Protein AF-A0A2N9ERP8-F1 (afdb_monomer)

Foldseek 3Di:
DDDDDDDDDDDDDDDDPDDDDDKDKDAQDDDPCVVVVVVVVVVVVPPDDDDDDDDPPPCPPDDDPPPDPDFFQKFWKWKDDQQWTFGDMDGDDPPDPPRMDIDDPVRTDTDRDPVCNPPDDDIDMDGPDGDDDDDDDDQDPVNVVVVVVVVDDPVVVVVSVVVVVVVVVVLLQPLVNLLVLLVVQVVVVVSVLNVCSVVVPGSPPPVNVVVSVVSVVVVVVVD

Organism: Fagus sylvatica (NCBI:txid28930)

Mean predicted aligned error: 18.35 Å

pLDDT: mean 71.67, std 24.95, range [29.48, 98.12]

Sequence (223 aa):
MSATPAASPLKSTTSSHHLPPSSHRFPASSSETSLKLLDAYAIVLKRNPNLVEREDKLLAMQQPESKTREPPLLIQFRLFNNGCAVKGTLLVNKKLPSRTIQVRPLMIKVETDPKLLNIRTENSLEIVGTSNQPKRTYLSRPLIALLSYGGVPKEYFLDVLSTGLRDAHGVLSNKRDELRVSVNHGEMDDFSAARMILCGIPLDESYVQHRLSFLMEEKKSLR

Nearest PDB structures (foldseek):
  5yig-assembly1_B  TM=3.805E-01  e=2.719E+00  Streptococcus pneumoniae GA47502

Secondary structure (DSSP, 8-state):
----PPPPPP--------PPP--EEEEPPTTTHHHHHHHHHHHHH-S-----S--TTSGGG--------PPPSEEEEEEEETTEEEEEEEE--TTSPTTEEEEPGGGEEEPPPGGGTTS----EEEEEEE--PPPPP---HHHHHHHHHTT--HHHHHHHHHHHHHHHHHHHT-HHHHHHHHHHTGGGTTTHHHHHHHTT--TT-HHHHHHHHHHHHHHHHT-

Structure (mmCIF, N/CA/C/O backbone):
data_AF-A0A2N9ERP8-F1
#
_entry.id   AF-A0A2N9ERP8-F1
#
loop_
_atom_site.group_PDB
_atom_site.id
_atom_site.type_symbol
_atom_site.label_atom_id
_atom_site.label_alt_id
_atom_site.label_comp_id
_atom_site.label_asym_id
_atom_site.label_entity_id
_atom_site.label_seq_id
_atom_site.pdbx_PDB_ins_code
_atom_site.Cartn_x
_atom_site.Cartn_y
_atom_site.Cartn_z
_atom_site.occupancy
_atom_site.B_iso_or_equiv
_atom_site.auth_seq_id
_atom_site.auth_comp_id
_atom_site.auth_asym_id
_atom_site.auth_atom_id
_atom_site.pdbx_PDB_model_num
ATOM 1 N N . MET A 1 1 ? 8.351 -60.299 61.757 1.00 37.62 1 MET A N 1
ATOM 2 C CA . MET A 1 1 ? 8.640 -58.852 61.644 1.00 37.62 1 MET A CA 1
ATOM 3 C C . MET A 1 1 ? 8.885 -58.597 60.156 1.00 37.62 1 MET A C 1
ATOM 5 O O . MET A 1 1 ? 9.736 -59.283 59.615 1.00 37.62 1 MET A O 1
ATOM 9 N N . SER A 1 2 ? 7.990 -57.973 59.375 1.00 36.44 2 SER A N 1
ATOM 10 C CA . SER A 1 2 ? 7.650 -56.529 59.321 1.00 36.44 2 SER A CA 1
ATOM 11 C C . SER A 1 2 ? 8.873 -55.644 59.022 1.00 36.44 2 SER A C 1
ATOM 13 O O . SER A 1 2 ? 9.803 -55.683 59.819 1.00 36.44 2 SER A O 1
ATOM 15 N N . ALA A 1 3 ? 8.939 -54.796 57.985 1.00 33.44 3 ALA A N 1
ATOM 16 C CA . ALA A 1 3 ? 8.102 -54.534 56.788 1.00 33.44 3 ALA A CA 1
ATOM 17 C C . ALA A 1 3 ? 9.010 -53.787 55.742 1.00 33.44 3 ALA A C 1
ATOM 19 O O . ALA A 1 3 ? 10.211 -53.724 55.986 1.00 33.44 3 ALA A O 1
ATOM 20 N N . THR A 1 4 ? 8.646 -53.238 54.567 1.00 40.78 4 THR A N 1
ATOM 21 C CA . THR A 1 4 ? 7.382 -52.873 53.872 1.00 40.78 4 THR A CA 1
ATOM 22 C C . THR A 1 4 ? 7.665 -52.805 52.345 1.00 40.78 4 THR A C 1
ATOM 24 O O . THR A 1 4 ? 8.782 -52.422 51.993 1.00 40.78 4 THR A O 1
ATOM 27 N N . PRO A 1 5 ? 6.731 -53.101 51.411 1.00 42.06 5 PRO A N 1
ATOM 28 C CA . PRO A 1 5 ? 6.946 -52.842 49.976 1.00 42.06 5 PRO A CA 1
ATOM 29 C C . PRO A 1 5 ? 6.898 -51.340 49.621 1.00 42.06 5 PRO A C 1
ATOM 31 O O . PRO A 1 5 ? 6.205 -50.559 50.272 1.00 42.06 5 PRO A O 1
ATOM 34 N N . ALA A 1 6 ? 7.624 -50.935 48.573 1.00 38.25 6 ALA A N 1
ATOM 35 C CA . ALA A 1 6 ? 7.765 -49.533 48.163 1.00 38.25 6 ALA A CA 1
ATOM 36 C C . ALA A 1 6 ? 6.536 -48.981 47.408 1.00 38.25 6 ALA A C 1
ATOM 38 O O . ALA A 1 6 ? 5.902 -49.683 46.621 1.00 38.25 6 ALA A O 1
ATOM 39 N N . ALA A 1 7 ? 6.227 -47.697 47.621 1.00 37.53 7 ALA A N 1
ATOM 40 C CA . ALA A 1 7 ? 5.069 -47.022 47.032 1.00 37.53 7 ALA A CA 1
ATOM 41 C C . ALA A 1 7 ? 5.316 -46.517 45.596 1.00 37.53 7 ALA A C 1
ATOM 43 O O . ALA A 1 7 ? 6.410 -46.070 45.253 1.00 37.53 7 ALA A O 1
ATOM 44 N N . SER A 1 8 ? 4.267 -46.533 44.768 1.00 36.91 8 SER A N 1
ATOM 45 C CA . SER A 1 8 ? 4.268 -45.974 43.407 1.00 36.91 8 SER A CA 1
ATOM 46 C C . SER A 1 8 ? 3.800 -44.505 43.393 1.00 36.91 8 SER A C 1
ATOM 48 O O . SER A 1 8 ? 2.883 -44.171 44.145 1.00 36.91 8 SER A O 1
ATOM 50 N N . PRO A 1 9 ? 4.340 -43.625 42.524 1.00 34.25 9 PRO A N 1
ATOM 51 C CA . PRO A 1 9 ? 3.837 -42.257 42.375 1.00 34.25 9 PRO A CA 1
ATOM 52 C C . PRO A 1 9 ? 2.422 -42.198 41.775 1.00 34.25 9 PRO A C 1
ATOM 54 O O . PRO A 1 9 ? 2.058 -43.010 40.921 1.00 34.25 9 PRO A O 1
ATOM 57 N N . LEU A 1 10 ? 1.631 -41.204 42.190 1.00 31.58 10 LEU A N 1
ATOM 58 C CA . LEU A 1 10 ? 0.263 -40.994 41.706 1.00 31.58 10 LEU A CA 1
ATOM 59 C C . LEU A 1 10 ? 0.240 -40.551 40.233 1.00 31.58 10 LEU A C 1
ATOM 61 O O . LEU A 1 10 ? 1.028 -39.704 39.815 1.00 31.58 10 LEU A O 1
ATOM 65 N N . LYS A 1 11 ? -0.746 -41.040 39.471 1.00 32.69 11 LYS A N 1
ATOM 66 C CA . LYS A 1 11 ? -1.131 -40.453 38.179 1.00 32.69 11 LYS A CA 1
ATOM 67 C C . LYS A 1 11 ? -2.135 -39.322 38.412 1.00 32.69 11 LYS A C 1
ATOM 69 O O . LYS A 1 11 ? -3.263 -39.591 38.816 1.00 32.69 11 LYS A O 1
ATOM 74 N N . SER A 1 12 ? -1.759 -38.081 38.120 1.00 31.72 12 SER A N 1
ATOM 75 C CA . SER A 1 12 ? -2.692 -36.953 38.049 1.00 31.72 12 SER A CA 1
ATOM 76 C C . SER A 1 12 ? -3.279 -36.828 36.638 1.00 31.72 12 SER A C 1
ATOM 78 O O . SER A 1 12 ? -2.559 -36.662 35.657 1.00 31.72 12 SER A O 1
ATOM 80 N N . THR A 1 13 ? -4.605 -36.913 36.524 1.00 34.66 13 THR A N 1
ATOM 81 C CA . THR A 1 13 ? -5.335 -36.739 35.258 1.00 34.66 13 THR A CA 1
ATOM 82 C C . THR A 1 13 ? -5.945 -35.342 35.177 1.00 34.66 13 THR A C 1
ATOM 84 O O . THR A 1 13 ? -6.968 -35.077 35.809 1.00 34.66 13 THR A O 1
ATOM 87 N N . THR A 1 14 ? -5.359 -34.449 34.381 1.00 33.62 14 THR A N 1
ATOM 88 C CA . THR A 1 14 ? -5.920 -33.121 34.085 1.00 33.62 14 THR A CA 1
ATOM 89 C C . THR A 1 14 ? -6.577 -33.097 32.704 1.00 33.62 14 THR A C 1
ATOM 91 O O . THR A 1 14 ? -5.906 -33.095 31.676 1.00 33.62 14 THR A O 1
ATOM 94 N N . SER A 1 15 ? -7.913 -33.060 32.682 1.00 29.48 15 SER A N 1
ATOM 95 C CA . SER A 1 15 ? -8.698 -32.848 31.458 1.00 29.48 15 SER A CA 1
ATOM 96 C C . SER A 1 15 ? -8.520 -31.414 30.949 1.00 29.48 15 SER A C 1
ATOM 98 O O . SER A 1 15 ? -8.848 -30.458 31.655 1.00 29.48 15 SER A O 1
ATOM 100 N N . SER A 1 16 ? -8.028 -31.243 29.721 1.00 30.84 16 SER A N 1
ATOM 101 C CA . SER A 1 16 ? -7.936 -29.939 29.060 1.00 30.84 16 SER A CA 1
ATOM 102 C C . SER A 1 16 ? -9.236 -29.608 28.316 1.00 30.84 16 SER A C 1
ATOM 104 O O . SER A 1 16 ? -9.408 -29.913 27.137 1.00 30.84 16 SER A O 1
ATOM 106 N N . HIS A 1 17 ? -10.164 -28.929 28.998 1.00 34.44 17 HIS A N 1
ATOM 107 C CA . HIS A 1 17 ? -11.356 -28.374 28.350 1.00 34.44 17 HIS A CA 1
ATOM 108 C C . HIS A 1 17 ? -10.976 -27.250 27.376 1.00 34.44 17 HIS A C 1
ATOM 110 O O . HIS A 1 17 ? -10.776 -26.097 27.760 1.00 34.44 17 HIS A O 1
ATOM 116 N N . HIS A 1 18 ? -10.887 -27.597 26.093 1.00 32.28 18 HIS A N 1
ATOM 117 C CA . HIS A 1 18 ? -10.524 -26.672 25.027 1.00 32.28 18 HIS A CA 1
ATOM 118 C C . HIS A 1 18 ? -11.714 -25.763 24.668 1.00 32.28 18 HIS A C 1
ATOM 120 O O . HIS A 1 18 ? -12.517 -26.070 23.789 1.00 32.28 18 HIS A O 1
ATOM 126 N N . LEU A 1 19 ? -11.842 -24.630 25.363 1.00 34.16 19 LEU A N 1
ATOM 127 C CA . LEU A 1 19 ? -12.817 -23.596 25.007 1.00 34.16 19 LEU A CA 1
ATOM 128 C C . LEU A 1 19 ? -12.445 -22.924 23.665 1.00 34.16 19 LEU A C 1
ATOM 130 O O . LEU A 1 19 ? -11.257 -22.708 23.398 1.00 34.16 19 LEU A O 1
ATOM 134 N N . PRO A 1 20 ? -13.431 -22.576 22.815 1.00 35.06 20 PRO A N 1
ATOM 135 C CA . PRO A 1 20 ? -13.190 -21.826 21.586 1.00 35.06 20 PRO A CA 1
ATOM 136 C C . PRO A 1 20 ? -12.884 -20.344 21.887 1.00 35.06 20 PRO A C 1
ATOM 138 O O . PRO A 1 20 ? -13.379 -19.800 22.876 1.00 35.06 20 PRO A O 1
ATOM 141 N N . PRO A 1 21 ? -12.102 -19.652 21.035 1.00 34.97 21 PRO A N 1
ATOM 142 C CA . PRO A 1 21 ? -11.726 -18.259 21.265 1.00 34.97 21 PRO A CA 1
ATOM 143 C C . PRO A 1 21 ? -12.928 -17.309 21.155 1.00 34.97 21 PRO A C 1
ATOM 145 O O . PRO A 1 21 ? -13.705 -17.369 20.199 1.00 34.97 21 PRO A O 1
ATOM 148 N N . SER A 1 22 ? -13.041 -16.376 22.102 1.00 35.91 22 SER A N 1
ATOM 149 C CA . SER A 1 22 ? -14.089 -15.354 22.133 1.00 35.91 22 SER A CA 1
ATOM 150 C C . SER A 1 22 ? -13.990 -14.394 20.939 1.00 35.91 22 SER A C 1
ATOM 152 O O . SER A 1 22 ? -13.046 -13.615 20.794 1.00 35.91 22 SER A O 1
ATOM 154 N N . SER A 1 23 ? -14.999 -14.420 20.064 1.00 41.00 23 SER A N 1
ATOM 155 C CA . SER A 1 23 ? -15.137 -13.452 18.972 1.00 41.00 23 SER A CA 1
ATOM 156 C C . SER A 1 23 ? -16.134 -12.355 19.342 1.00 41.00 23 SER A C 1
ATOM 158 O O . SER A 1 23 ? -17.344 -12.595 19.346 1.00 41.00 23 SER A O 1
ATOM 160 N N . HIS A 1 24 ? -15.649 -11.141 19.597 1.00 53.91 24 HIS A N 1
ATOM 161 C CA . HIS A 1 24 ? -16.521 -9.995 19.842 1.00 53.91 24 HIS A CA 1
ATOM 162 C C . HIS A 1 24 ? -17.194 -9.559 18.530 1.00 53.91 24 HIS A C 1
ATOM 164 O O . HIS A 1 24 ? -16.535 -9.236 17.535 1.00 53.91 24 HIS A O 1
ATOM 170 N N . ARG A 1 25 ? -18.531 -9.590 18.522 1.00 48.28 25 ARG A N 1
ATOM 171 C CA . ARG A 1 25 ? -19.381 -9.176 17.401 1.00 48.28 25 ARG A CA 1
ATOM 172 C C . ARG A 1 25 ? -20.102 -7.893 17.794 1.00 48.28 25 ARG A C 1
ATOM 174 O O . ARG A 1 25 ? -20.940 -7.922 18.690 1.00 48.28 25 ARG A O 1
ATOM 181 N N . PHE A 1 26 ? -19.803 -6.796 17.108 1.00 50.16 26 PHE A N 1
ATOM 182 C CA . PHE A 1 26 ? -20.462 -5.515 17.347 1.00 50.16 26 PHE A CA 1
ATOM 183 C C . PHE A 1 26 ? -21.634 -5.347 16.367 1.00 50.16 26 PHE A C 1
ATOM 185 O O . PHE A 1 26 ? -21.401 -5.358 15.152 1.00 50.16 26 PHE A O 1
ATOM 192 N N . PRO A 1 27 ? -22.887 -5.225 16.846 1.00 44.56 27 PRO A N 1
ATOM 193 C CA . PRO A 1 27 ? -24.000 -4.821 15.998 1.00 44.56 27 PRO A CA 1
ATOM 194 C C . PRO A 1 27 ? -23.907 -3.319 15.703 1.00 44.56 27 PRO A C 1
ATOM 196 O O . PRO A 1 27 ? -23.646 -2.523 16.603 1.00 44.56 27 PRO A O 1
ATOM 199 N N . ALA A 1 28 ? -24.176 -2.912 14.461 1.00 43.53 28 ALA A N 1
ATOM 200 C CA . ALA A 1 28 ? -24.493 -1.515 14.181 1.00 43.53 28 ALA A CA 1
ATOM 201 C C . ALA A 1 28 ? -25.839 -1.179 14.848 1.00 43.53 28 ALA A C 1
ATOM 203 O O . ALA A 1 28 ? -26.845 -1.831 14.568 1.00 43.53 28 ALA A O 1
ATOM 204 N N . SER A 1 29 ? -25.850 -0.202 15.754 1.00 37.88 29 SER A N 1
ATOM 205 C CA . SER A 1 29 ? -27.000 0.097 16.611 1.00 37.88 29 SER A CA 1
ATOM 206 C C . SER A 1 29 ? -28.228 0.584 15.836 1.00 37.88 29 SER A C 1
ATOM 208 O O . SER A 1 29 ? -28.161 1.536 15.061 1.00 37.88 29 SER A O 1
ATOM 210 N N . SER A 1 30 ? -29.386 -0.010 16.122 1.00 40.94 30 SER A N 1
ATOM 211 C CA . SER A 1 30 ? -30.677 0.674 16.000 1.00 40.94 30 SER A CA 1
ATOM 212 C C . SER A 1 30 ? -30.741 1.824 17.021 1.00 40.94 30 SER A C 1
ATOM 214 O O . SER A 1 30 ? -30.221 1.669 18.121 1.00 40.94 30 SER A O 1
ATOM 216 N N . SER A 1 31 ? -31.373 2.969 16.757 1.00 39.81 31 SER A N 1
ATOM 217 C CA . SER A 1 31 ? -32.387 3.240 15.723 1.00 39.81 31 SER A CA 1
ATOM 218 C C . SER A 1 31 ? -32.033 4.342 14.706 1.00 39.81 31 SER A C 1
ATOM 220 O O . SER A 1 31 ? -32.571 4.307 13.604 1.00 39.81 31 SER A O 1
ATOM 222 N N . GLU A 1 32 ? -31.106 5.265 14.993 1.00 32.53 32 GLU A N 1
ATOM 223 C CA . GLU A 1 32 ? -30.745 6.367 14.067 1.00 32.53 32 GLU A CA 1
ATOM 224 C C . GLU A 1 32 ? -29.532 6.078 13.161 1.00 32.53 32 GLU A C 1
ATOM 226 O O . GLU A 1 32 ? -29.346 6.715 12.121 1.00 32.53 32 GLU A O 1
ATOM 231 N N . THR A 1 33 ? -28.688 5.101 13.504 1.00 35.97 33 THR A N 1
ATOM 232 C CA . THR A 1 33 ? -27.431 4.827 12.776 1.00 35.97 33 THR A CA 1
ATOM 233 C C . THR A 1 33 ? -27.655 4.218 11.380 1.00 35.97 33 THR A C 1
ATOM 235 O O . THR A 1 33 ? -26.738 4.178 10.555 1.00 35.97 33 THR A O 1
ATOM 238 N N . SER A 1 34 ? -28.877 3.761 11.078 1.00 33.78 34 SER A N 1
ATOM 239 C CA . SER A 1 34 ? -29.219 3.093 9.814 1.00 33.78 34 SER A CA 1
ATOM 240 C C . SER A 1 34 ? -29.112 3.989 8.578 1.00 33.78 34 SER A C 1
ATOM 242 O O . SER A 1 34 ? -28.745 3.477 7.514 1.00 33.78 34 SER A O 1
ATOM 244 N N . LEU A 1 35 ? -29.372 5.294 8.718 1.00 31.84 35 LEU A N 1
ATOM 245 C CA . LEU A 1 35 ? -29.160 6.288 7.660 1.00 31.84 35 LEU A CA 1
ATOM 246 C C . LEU A 1 35 ? -27.659 6.511 7.439 1.00 31.84 35 LEU A C 1
ATOM 248 O O . LEU A 1 35 ? -27.149 6.190 6.369 1.00 31.84 35 LEU A O 1
ATOM 252 N N . LYS A 1 36 ? -26.923 6.873 8.501 1.00 36.16 36 LYS A N 1
ATOM 253 C CA . LYS A 1 36 ? -25.495 7.252 8.458 1.00 36.16 36 LYS A CA 1
ATOM 254 C C . LYS A 1 36 ? -24.573 6.238 7.759 1.00 36.16 36 LYS A C 1
ATOM 256 O O . LYS A 1 36 ? -23.561 6.628 7.186 1.00 36.16 36 LYS A O 1
ATOM 261 N N . LEU A 1 37 ? -24.899 4.940 7.780 1.00 38.28 37 LEU A N 1
ATOM 262 C CA . LEU A 1 37 ? -24.117 3.895 7.095 1.00 38.28 37 LEU A CA 1
ATOM 263 C C . LEU A 1 37 ? -24.430 3.797 5.584 1.00 38.28 37 LEU A C 1
ATOM 265 O O . LEU A 1 37 ? -23.538 3.500 4.790 1.00 38.28 37 LEU A O 1
ATOM 269 N N . LEU A 1 38 ? -25.670 4.088 5.174 1.00 36.69 38 LEU A N 1
ATOM 270 C CA . LEU A 1 38 ? -26.011 4.315 3.763 1.00 36.69 38 LEU A CA 1
ATOM 271 C C . LEU A 1 38 ? -25.437 5.651 3.280 1.00 36.69 38 LEU A C 1
ATOM 273 O O . LEU A 1 38 ? -24.902 5.703 2.177 1.00 36.69 38 LEU A O 1
ATOM 277 N N . ASP A 1 39 ? -25.455 6.686 4.122 1.00 36.59 39 ASP A N 1
ATOM 278 C CA . ASP A 1 39 ? -24.837 7.977 3.818 1.00 36.59 39 ASP A CA 1
ATOM 279 C C . ASP A 1 39 ? -23.322 7.849 3.652 1.00 36.59 39 ASP A C 1
ATOM 281 O O . ASP A 1 39 ? -22.782 8.384 2.695 1.00 36.59 39 ASP A O 1
ATOM 285 N N . ALA A 1 40 ? -22.622 7.074 4.489 1.00 40.31 40 ALA A N 1
ATOM 286 C CA . ALA A 1 40 ? -21.196 6.792 4.299 1.00 40.31 40 ALA A CA 1
ATOM 287 C C . ALA A 1 40 ? -20.913 6.119 2.940 1.00 40.31 40 ALA A C 1
ATOM 289 O O . ALA A 1 40 ? -19.975 6.501 2.236 1.00 40.31 40 ALA A O 1
ATOM 290 N N . TYR A 1 41 ? -21.759 5.166 2.533 1.00 39.03 41 TYR A N 1
ATOM 291 C CA . TYR A 1 41 ? -21.681 4.529 1.214 1.00 39.03 41 TYR A CA 1
ATOM 292 C C . TYR A 1 41 ? -21.982 5.533 0.083 1.00 39.03 41 TYR A C 1
ATOM 294 O O . TYR A 1 41 ? -21.290 5.559 -0.933 1.00 39.03 41 TYR A O 1
ATOM 302 N N . ALA A 1 42 ? -22.956 6.426 0.279 1.00 37.41 42 ALA A N 1
ATOM 303 C CA . ALA A 1 42 ? -23.319 7.472 -0.673 1.00 37.41 42 ALA A CA 1
ATOM 304 C C . ALA A 1 42 ? -22.275 8.600 -0.769 1.00 37.41 42 ALA A C 1
ATOM 306 O O . ALA A 1 42 ? -22.050 9.108 -1.861 1.00 37.41 42 ALA A O 1
ATOM 307 N N . ILE A 1 43 ? -21.597 8.970 0.320 1.00 41.59 43 ILE A N 1
ATOM 308 C CA . ILE A 1 43 ? -20.544 9.999 0.376 1.00 41.59 43 ILE A CA 1
ATOM 309 C C . ILE A 1 43 ? -19.321 9.560 -0.438 1.00 41.59 43 ILE A C 1
ATOM 311 O O . ILE A 1 43 ? -18.773 10.358 -1.199 1.00 41.59 43 ILE A O 1
ATOM 315 N N . VAL A 1 44 ? -18.955 8.274 -0.372 1.00 42.19 44 VAL A N 1
ATOM 316 C CA . VAL A 1 44 ? -17.935 7.673 -1.254 1.00 42.19 44 VAL A CA 1
ATOM 317 C C . VAL A 1 44 ? -18.351 7.744 -2.733 1.00 42.19 44 VAL A C 1
ATOM 319 O O . VAL A 1 44 ? -17.499 7.882 -3.608 1.00 42.19 44 VAL A O 1
ATOM 322 N N . LEU A 1 45 ? -19.655 7.717 -3.029 1.00 39.16 45 LEU A N 1
ATOM 323 C CA . LEU A 1 45 ? -20.203 7.754 -4.391 1.00 39.16 45 LEU A CA 1
ATOM 324 C C . LEU A 1 45 ? -20.572 9.168 -4.899 1.00 39.16 45 LEU A C 1
ATOM 326 O O . LEU A 1 45 ? -20.776 9.316 -6.108 1.00 39.16 45 LEU A O 1
ATOM 330 N N . LYS A 1 46 ? -20.644 10.186 -4.023 1.00 33.81 46 LYS A N 1
ATOM 331 C CA . LYS A 1 46 ? -21.120 11.562 -4.307 1.00 33.81 46 LYS A CA 1
ATOM 332 C C . LYS A 1 46 ? -20.030 12.646 -4.350 1.00 33.81 46 LYS A C 1
ATOM 334 O O . LYS A 1 46 ? -20.359 13.827 -4.441 1.00 33.81 46 LYS A O 1
ATOM 339 N N . ARG A 1 47 ? -18.738 12.297 -4.358 1.00 31.98 47 ARG A N 1
ATOM 340 C CA . ARG A 1 47 ? -17.643 13.260 -4.623 1.00 31.98 47 ARG A CA 1
ATO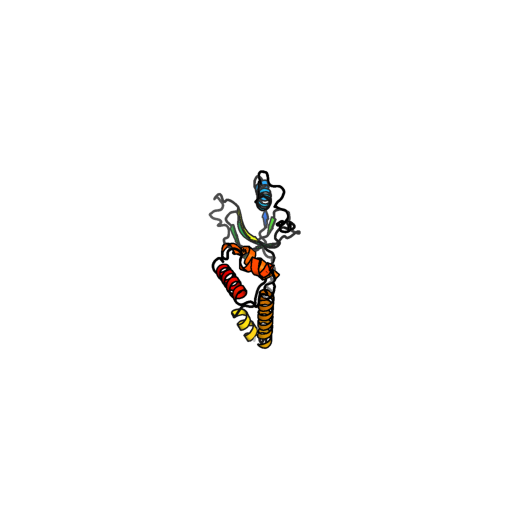M 341 C C . ARG A 1 47 ? -17.531 13.645 -6.114 1.00 31.98 47 ARG A C 1
ATOM 343 O O . ARG A 1 47 ? -16.530 13.350 -6.753 1.00 31.98 47 ARG A O 1
ATOM 350 N N . ASN A 1 48 ? -18.596 14.254 -6.646 1.00 39.53 48 ASN A N 1
ATOM 351 C CA . ASN A 1 48 ? -18.599 15.266 -7.717 1.00 39.53 48 ASN A CA 1
ATOM 352 C C . ASN A 1 48 ? -20.049 15.664 -8.070 1.00 39.53 48 ASN A C 1
ATOM 354 O O . ASN A 1 48 ? -20.714 14.935 -8.809 1.00 39.53 48 ASN A O 1
ATOM 358 N N . PRO A 1 49 ? -20.549 16.804 -7.566 1.00 32.25 49 PRO A N 1
ATOM 359 C CA . PRO A 1 49 ? -21.727 17.474 -8.100 1.00 32.25 49 PRO A CA 1
ATOM 360 C C . PRO A 1 49 ? -21.345 18.658 -9.012 1.00 32.25 49 PRO A C 1
ATOM 362 O O . PRO A 1 49 ? -20.545 19.505 -8.633 1.00 32.25 49 PRO A O 1
ATOM 365 N N . ASN A 1 50 ? -22.019 18.733 -10.161 1.00 31.45 50 ASN A N 1
ATOM 366 C CA . ASN A 1 50 ? -22.185 19.903 -11.035 1.00 31.45 50 ASN A CA 1
ATOM 367 C C . ASN A 1 50 ? -20.958 20.452 -11.796 1.00 31.45 50 ASN A C 1
ATOM 369 O O . ASN A 1 50 ? -20.279 21.382 -11.373 1.00 31.45 50 ASN A O 1
ATOM 373 N N . LEU A 1 51 ? -20.852 19.997 -13.049 1.00 32.09 51 LEU A N 1
ATOM 374 C CA . LEU A 1 51 ? -20.850 20.930 -14.184 1.00 32.09 51 LEU A CA 1
ATOM 375 C C . LEU A 1 51 ? -22.062 21.876 -14.096 1.00 32.09 51 LEU A C 1
ATOM 377 O O . LEU A 1 51 ? -23.155 21.425 -13.750 1.00 32.09 51 LEU A O 1
ATOM 381 N N . VAL A 1 52 ? -21.899 23.131 -14.516 1.00 32.72 52 VAL A N 1
ATOM 382 C CA . VAL A 1 52 ? -23.007 23.975 -14.989 1.00 32.72 52 VAL A CA 1
ATOM 383 C C . VAL A 1 52 ? -22.617 24.548 -16.351 1.00 32.72 52 VAL A C 1
ATOM 385 O O . VAL A 1 52 ? -21.845 25.491 -16.423 1.00 32.72 52 VAL A O 1
ATOM 388 N N . GLU A 1 53 ? -23.184 23.923 -17.385 1.00 35.91 53 GLU A N 1
ATOM 389 C CA . GLU A 1 53 ? -23.428 24.412 -18.754 1.00 35.91 53 GLU A CA 1
ATOM 390 C C . GLU A 1 53 ? -22.269 24.882 -19.668 1.00 35.91 53 GLU A C 1
ATOM 392 O O . GLU A 1 53 ? -21.413 25.675 -19.302 1.00 35.91 53 GLU A O 1
ATOM 397 N N . ARG A 1 54 ? -22.392 24.469 -20.946 1.00 34.25 54 ARG A N 1
ATOM 398 C CA . ARG A 1 54 ? -21.748 24.996 -22.171 1.00 34.25 54 ARG A CA 1
ATOM 399 C C . ARG A 1 54 ? -20.227 24.839 -22.319 1.00 34.25 54 ARG A C 1
ATOM 401 O O . ARG A 1 54 ? -19.473 25.737 -21.980 1.00 34.25 54 ARG A O 1
ATOM 408 N N . GLU A 1 55 ? -19.830 23.767 -23.018 1.00 29.94 55 GLU A N 1
ATOM 409 C CA . GLU A 1 55 ? -19.043 23.850 -24.275 1.00 29.94 55 GLU A CA 1
ATOM 410 C C . GLU A 1 55 ? -18.915 22.457 -24.944 1.00 29.94 55 GLU A C 1
ATOM 412 O O . GLU A 1 55 ? -17.892 21.772 -24.894 1.00 29.94 55 GLU A O 1
ATOM 417 N N . ASP A 1 56 ? -19.999 22.009 -25.586 1.00 33.91 56 ASP A N 1
ATOM 418 C CA . ASP A 1 56 ? -20.238 20.611 -26.002 1.00 33.91 56 ASP A CA 1
ATOM 419 C C . ASP A 1 56 ? -19.399 20.079 -27.192 1.00 33.91 56 ASP A C 1
ATOM 421 O O . ASP A 1 56 ? -19.861 19.207 -27.933 1.00 33.91 56 ASP A O 1
ATOM 425 N N . LYS A 1 57 ? -18.175 20.583 -27.428 1.00 33.34 57 LYS A N 1
ATOM 426 C CA . LYS A 1 57 ? -17.334 20.152 -28.572 1.00 33.34 57 LYS A CA 1
ATOM 427 C C . LYS A 1 57 ? -15.849 19.864 -28.317 1.00 33.34 57 LYS A C 1
ATOM 429 O O . LYS A 1 57 ? -15.216 19.340 -29.230 1.00 33.34 57 LYS A O 1
ATOM 434 N N . LEU A 1 58 ? -15.291 20.105 -27.125 1.00 33.09 58 LEU A N 1
ATOM 435 C CA . LEU A 1 58 ? -13.860 19.832 -26.854 1.00 33.09 58 LEU A CA 1
ATOM 436 C C . LEU A 1 58 ? -13.568 18.565 -26.021 1.00 33.09 58 LEU A C 1
ATOM 438 O O . LEU A 1 58 ? -12.437 18.085 -25.996 1.00 33.09 58 LEU A O 1
ATOM 442 N N . LEU A 1 59 ? -14.571 17.973 -25.365 1.00 34.81 59 LEU A N 1
ATOM 443 C CA . LEU A 1 59 ? -14.367 16.935 -24.336 1.00 34.81 59 LEU A CA 1
ATOM 444 C C . LEU A 1 59 ? -14.209 15.488 -24.858 1.00 34.81 59 LEU A C 1
ATOM 446 O O . LEU A 1 59 ? -14.134 14.549 -24.066 1.00 34.81 59 LEU A O 1
ATOM 450 N N . ALA A 1 60 ? -14.121 15.279 -26.174 1.00 35.38 60 ALA A N 1
ATOM 451 C CA . ALA A 1 60 ? -14.110 13.944 -26.788 1.00 35.38 60 ALA A CA 1
ATOM 452 C C . ALA A 1 60 ? -12.825 13.113 -26.554 1.00 35.38 60 ALA A C 1
ATOM 454 O O . ALA A 1 60 ? -12.809 11.928 -26.879 1.00 35.38 60 ALA A O 1
ATOM 455 N N . MET A 1 61 ? -11.751 13.701 -26.006 1.00 37.78 61 MET A N 1
ATOM 456 C CA . MET A 1 61 ? -10.435 13.044 -25.878 1.00 37.78 61 MET A CA 1
ATOM 457 C C . MET A 1 61 ? -9.996 12.688 -24.447 1.00 37.78 61 MET A C 1
ATOM 459 O O . MET A 1 61 ? -8.943 12.072 -24.288 1.00 37.78 61 MET A O 1
ATOM 463 N N . GLN A 1 62 ? -10.762 13.032 -23.404 1.00 40.75 62 GLN A N 1
ATOM 464 C CA . GLN A 1 62 ? -10.413 12.691 -22.012 1.00 40.75 62 GLN A CA 1
ATOM 465 C C . GLN A 1 62 ? -11.609 12.169 -21.204 1.00 40.75 62 GLN A C 1
ATOM 467 O O . GLN A 1 62 ? -12.015 12.753 -20.203 1.00 40.75 62 GLN A O 1
ATOM 472 N N . GLN A 1 63 ? -12.127 11.008 -21.604 1.00 31.08 63 GLN A N 1
ATOM 473 C CA . GLN A 1 63 ? -12.847 10.126 -20.685 1.00 31.08 63 GLN A CA 1
ATOM 474 C C . GLN A 1 63 ? -11.873 9.052 -20.178 1.00 31.08 63 GLN A C 1
ATOM 476 O O . GLN A 1 63 ? -11.629 8.080 -20.897 1.00 31.08 63 GLN A O 1
ATOM 481 N N . PRO A 1 64 ? -11.275 9.195 -18.977 1.00 37.75 64 PRO A N 1
ATOM 482 C CA . PRO A 1 64 ? -10.638 8.058 -18.330 1.00 37.75 64 PRO A CA 1
ATOM 483 C C . PRO A 1 64 ? -11.718 7.005 -18.069 1.00 37.75 64 PRO A C 1
ATOM 485 O O . PRO A 1 64 ? -12.778 7.325 -17.533 1.00 37.75 64 PRO A O 1
ATOM 488 N N . GLU A 1 65 ? -11.443 5.768 -18.480 1.00 35.09 65 GLU A N 1
ATOM 489 C CA . GLU A 1 65 ? -12.374 4.635 -18.455 1.00 35.09 65 GLU A CA 1
ATOM 490 C C . GLU A 1 65 ? -13.204 4.610 -17.165 1.00 35.09 65 GLU A C 1
ATOM 492 O O . GLU A 1 65 ? -12.654 4.689 -16.060 1.00 35.09 65 GLU A O 1
ATOM 497 N N . SER A 1 66 ? -14.527 4.482 -17.299 1.00 42.00 66 SER A N 1
ATOM 498 C CA . SER A 1 66 ? -15.474 4.453 -16.184 1.00 42.00 66 SER A CA 1
ATOM 499 C C . SER A 1 66 ? -15.342 3.152 -15.389 1.00 42.00 66 SER A C 1
ATOM 501 O O . SER A 1 66 ? -16.183 2.256 -15.465 1.00 42.00 66 SER A O 1
ATOM 503 N N . LYS A 1 67 ? -14.254 3.055 -14.610 1.00 51.12 67 LYS A N 1
ATOM 504 C CA . LYS A 1 67 ? -13.926 1.909 -13.759 1.00 51.12 67 LYS A CA 1
ATOM 505 C C . LYS A 1 67 ? -15.164 1.489 -12.983 1.00 51.12 67 LYS A C 1
ATOM 507 O O . LYS A 1 67 ? -15.749 2.292 -12.248 1.00 51.12 67 LYS A O 1
ATOM 512 N N . THR A 1 68 ? -15.547 0.227 -13.161 1.00 47.41 68 THR A N 1
ATOM 513 C CA . THR A 1 68 ? -16.635 -0.406 -12.421 1.00 47.41 68 THR A CA 1
ATOM 514 C C . THR A 1 68 ? -16.462 -0.096 -10.939 1.00 47.41 68 THR A C 1
ATOM 516 O O . THR A 1 68 ? -15.384 -0.282 -10.374 1.00 47.41 68 THR A O 1
ATOM 519 N N . ARG A 1 69 ? -17.517 0.442 -10.313 1.00 63.69 69 ARG A N 1
ATOM 520 C CA . ARG A 1 69 ? -17.523 0.891 -8.909 1.00 63.69 69 ARG A CA 1
ATOM 521 C C . ARG A 1 69 ? -17.564 -0.300 -7.940 1.00 63.69 69 ARG A C 1
ATOM 523 O O . ARG A 1 69 ? -18.423 -0.378 -7.065 1.00 63.69 69 ARG A O 1
ATOM 530 N N . GLU A 1 70 ? -16.649 -1.247 -8.119 1.00 71.88 70 GLU A N 1
ATOM 531 C CA . GLU A 1 70 ? -16.457 -2.361 -7.202 1.00 71.88 70 GLU A CA 1
ATOM 532 C C . GLU A 1 70 ? -15.954 -1.831 -5.850 1.00 71.88 70 GLU A C 1
ATOM 534 O O . GLU A 1 70 ? -15.019 -1.023 -5.808 1.00 71.88 70 GLU A O 1
ATOM 539 N N . PRO A 1 71 ? -16.565 -2.243 -4.725 1.00 74.62 71 PRO A N 1
ATOM 540 C CA . PRO A 1 71 ? -16.107 -1.822 -3.411 1.00 74.62 71 PRO A CA 1
ATOM 541 C C . PRO A 1 71 ? -14.719 -2.420 -3.120 1.00 74.62 71 PRO A C 1
ATOM 543 O O . PRO A 1 71 ? -14.469 -3.579 -3.462 1.00 74.62 71 PRO A O 1
ATOM 546 N N . PRO A 1 72 ? -13.815 -1.676 -2.457 1.00 82.75 72 PRO A N 1
ATOM 547 C CA . PRO A 1 72 ? -12.461 -2.147 -2.187 1.00 82.75 72 PRO A CA 1
ATOM 548 C C . PRO A 1 72 ? -12.475 -3.427 -1.342 1.00 82.75 72 PRO A C 1
ATOM 550 O O . PRO A 1 72 ? -13.061 -3.466 -0.259 1.00 82.75 72 PRO A O 1
ATOM 553 N N . LEU A 1 73 ? -11.791 -4.464 -1.836 1.00 85.81 73 LEU A N 1
ATOM 554 C CA . LEU A 1 73 ? -11.669 -5.775 -1.191 1.00 85.81 73 LEU A CA 1
ATOM 555 C C . LEU A 1 73 ? -11.120 -5.690 0.238 1.00 85.81 73 LEU A C 1
ATOM 557 O O . LEU A 1 73 ? -11.607 -6.409 1.111 1.00 85.81 73 LEU A O 1
ATOM 561 N N . LEU A 1 74 ? -10.126 -4.822 0.460 1.00 92.31 74 LEU A N 1
ATOM 562 C CA . LEU A 1 74 ? -9.476 -4.582 1.750 1.00 92.31 74 LEU A CA 1
ATOM 563 C C . LEU A 1 74 ? -9.626 -3.108 2.148 1.00 92.31 74 LEU A C 1
ATOM 565 O O . LEU A 1 74 ? -9.351 -2.212 1.348 1.00 92.31 74 LEU A O 1
ATOM 569 N N . ILE A 1 75 ? -9.990 -2.849 3.402 1.00 95.00 75 ILE A N 1
ATOM 570 C CA . ILE A 1 75 ? -10.083 -1.492 3.964 1.00 95.00 75 ILE A CA 1
ATOM 571 C C . ILE A 1 75 ? -9.238 -1.426 5.235 1.00 95.00 75 ILE A C 1
ATOM 573 O O . ILE A 1 75 ? -9.473 -2.195 6.163 1.00 95.00 75 ILE A O 1
ATOM 577 N N . GLN A 1 76 ? -8.267 -0.517 5.305 1.00 97.00 76 GLN A N 1
ATOM 578 C CA . GLN A 1 76 ? -7.560 -0.193 6.546 1.00 97.00 76 GLN A CA 1
ATOM 579 C C . GLN A 1 76 ? -8.400 0.791 7.360 1.00 97.00 76 GLN A C 1
ATOM 581 O O . GLN A 1 76 ? -8.868 1.797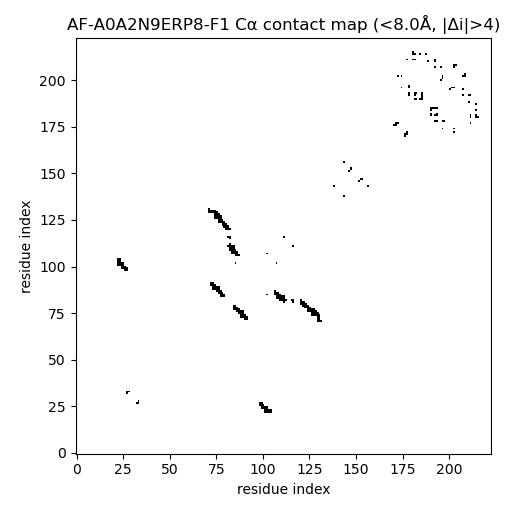 6.824 1.00 97.00 76 GLN A O 1
ATOM 586 N N . PHE A 1 77 ? -8.583 0.515 8.651 1.00 97.06 77 PHE A N 1
ATOM 587 C CA . PHE A 1 77 ? -9.516 1.270 9.483 1.00 97.06 77 PHE A CA 1
ATOM 588 C C . PHE A 1 77 ? -9.032 1.497 10.917 1.00 97.06 77 PHE A C 1
ATOM 590 O O . PHE A 1 77 ? -8.195 0.754 11.453 1.00 97.06 77 PHE A O 1
ATOM 597 N N . ARG A 1 78 ? -9.645 2.499 11.549 1.00 97.81 78 ARG A N 1
ATOM 598 C CA . ARG A 1 78 ? -9.7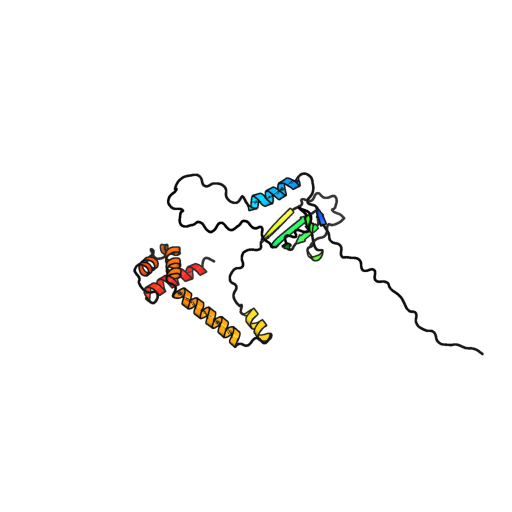87 2.610 13.004 1.00 97.81 78 ARG A CA 1
ATOM 599 C C . ARG A 1 78 ? -11.281 2.594 13.331 1.00 97.81 78 ARG A C 1
ATOM 601 O O . ARG A 1 78 ? -12.084 3.142 12.582 1.00 97.81 78 ARG A O 1
ATOM 608 N N . LEU A 1 79 ? -11.654 1.956 14.430 1.00 97.06 79 LEU A N 1
ATOM 609 C CA . LEU A 1 79 ? -13.022 1.911 14.945 1.00 97.06 79 LEU A CA 1
ATOM 610 C C . LEU A 1 79 ? -12.971 2.254 16.428 1.00 97.06 79 LEU A C 1
ATOM 612 O O . LEU A 1 79 ? -12.209 1.634 17.171 1.00 97.06 79 LEU A O 1
ATOM 616 N N . PHE A 1 80 ? -13.793 3.207 16.847 1.00 96.50 80 PHE A N 1
ATOM 617 C CA . PHE A 1 80 ? -14.082 3.451 18.252 1.00 96.50 80 PHE A CA 1
ATOM 618 C C . PHE A 1 80 ? -15.547 3.104 18.505 1.00 96.50 80 PHE A C 1
ATOM 620 O O . PHE A 1 80 ? -16.431 3.603 17.805 1.00 96.50 80 PHE A O 1
ATOM 627 N N . ASN A 1 81 ? -15.800 2.207 19.456 1.00 94.44 81 ASN A N 1
ATOM 628 C CA . ASN A 1 81 ? -17.143 1.724 19.756 1.00 94.44 81 ASN A CA 1
ATOM 629 C C . ASN A 1 81 ? -17.303 1.423 21.252 1.00 94.44 81 ASN A C 1
ATOM 631 O O . ASN A 1 81 ? -16.671 0.495 21.758 1.00 94.44 81 ASN A O 1
ATOM 635 N N . ASN A 1 82 ? -18.190 2.148 21.937 1.00 92.94 82 ASN A N 1
ATOM 636 C CA . ASN A 1 82 ? -18.514 1.976 23.358 1.00 92.94 82 ASN A CA 1
ATOM 637 C C . ASN A 1 82 ? -17.253 1.931 24.251 1.00 92.94 82 ASN A C 1
ATOM 639 O O . ASN A 1 82 ? -17.069 1.004 25.038 1.00 92.94 82 ASN A O 1
ATOM 643 N N . GLY A 1 83 ? -16.325 2.876 24.065 1.00 92.12 83 GLY A N 1
ATOM 644 C CA . GLY A 1 83 ? -15.051 2.935 24.797 1.00 92.12 83 GLY A CA 1
ATOM 645 C C . GLY A 1 83 ? -13.934 2.020 24.273 1.00 92.12 83 GLY A C 1
ATOM 646 O O . GLY A 1 83 ? -12.769 2.271 24.569 1.00 92.12 83 GLY A O 1
ATOM 647 N N . CYS A 1 84 ? -14.241 1.006 23.458 1.00 94.56 84 CYS A N 1
ATOM 648 C CA . CYS A 1 84 ? -13.232 0.130 22.862 1.00 94.56 84 CYS A CA 1
ATOM 649 C C . CYS A 1 84 ? -12.631 0.763 21.596 1.00 94.56 84 CYS A C 1
ATOM 651 O O . CYS A 1 84 ? -13.365 1.206 20.708 1.00 94.56 84 CYS A O 1
ATOM 653 N N . ALA A 1 85 ? -11.299 0.759 21.484 1.00 96.81 85 ALA A N 1
ATOM 654 C CA . ALA A 1 85 ? -10.570 1.226 20.306 1.00 96.81 85 ALA A CA 1
ATOM 655 C C . ALA A 1 85 ? -9.930 0.054 19.545 1.00 96.81 85 ALA A C 1
ATOM 657 O O . ALA A 1 85 ? -9.174 -0.742 20.109 1.00 96.81 85 ALA A O 1
ATOM 658 N N . VAL A 1 86 ? -10.194 -0.022 18.241 1.00 98.00 86 VAL A N 1
ATOM 659 C CA . VAL A 1 86 ? -9.790 -1.110 17.341 1.00 98.00 86 VAL A CA 1
ATOM 660 C C . VAL A 1 86 ? -9.042 -0.534 16.135 1.00 98.00 86 VAL A C 1
ATOM 662 O O . VAL A 1 86 ? -9.462 0.461 15.548 1.00 98.00 86 VAL A O 1
ATOM 665 N N . LYS A 1 87 ? -7.939 -1.173 15.731 1.00 98.12 87 LYS A N 1
ATOM 666 C CA . LYS A 1 87 ? -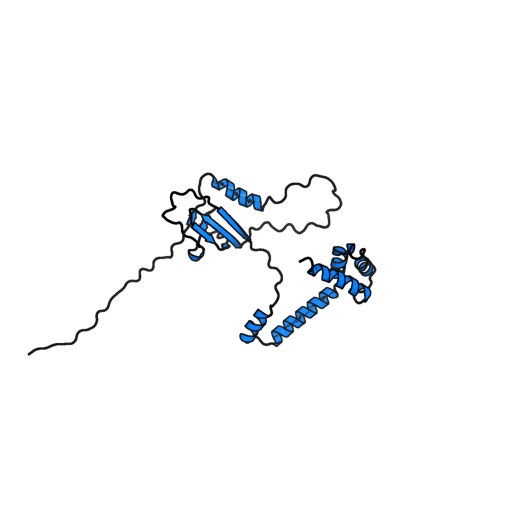7.132 -0.810 14.552 1.00 98.12 87 LYS A CA 1
ATOM 667 C C . LYS A 1 87 ? -6.766 -2.065 13.765 1.00 98.12 87 LYS A C 1
ATOM 669 O O . LYS A 1 87 ? -6.231 -3.017 14.334 1.00 98.12 87 LYS A O 1
ATOM 674 N N . GLY A 1 88 ? -6.981 -2.050 12.452 1.00 96.88 88 GLY A N 1
ATOM 675 C CA . GLY A 1 88 ? -6.610 -3.173 11.592 1.00 96.88 88 GLY A CA 1
ATOM 676 C C . GLY A 1 88 ? -7.100 -3.017 10.158 1.00 96.88 88 GLY A C 1
ATOM 677 O O . GLY A 1 88 ? -7.117 -1.913 9.613 1.00 96.88 88 GLY A O 1
ATOM 678 N N . THR A 1 89 ? -7.501 -4.136 9.558 1.00 96.38 89 THR A N 1
ATOM 679 C CA . THR A 1 89 ? -8.105 -4.198 8.224 1.00 96.38 89 THR A CA 1
ATOM 680 C C . THR A 1 89 ? -9.432 -4.959 8.232 1.00 96.38 89 THR A C 1
ATOM 682 O O . THR A 1 89 ? -9.630 -5.874 9.033 1.00 96.38 89 THR A O 1
ATOM 685 N N . LEU A 1 90 ? -10.343 -4.573 7.338 1.00 94.81 90 LEU A N 1
ATOM 686 C CA . LEU A 1 90 ? -11.588 -5.275 7.025 1.00 94.81 90 LEU A CA 1
ATOM 687 C C . LEU A 1 90 ? -11.472 -5.945 5.653 1.00 94.81 90 LEU A C 1
ATOM 689 O O . LEU A 1 90 ? -10.871 -5.383 4.738 1.00 94.81 90 LEU A O 1
ATOM 693 N N . LEU A 1 91 ? -12.100 -7.113 5.521 1.00 93.50 91 LEU A N 1
ATOM 694 C CA . LEU A 1 91 ? -12.351 -7.826 4.266 1.00 93.50 91 LEU A CA 1
ATOM 695 C C . LEU A 1 91 ? -13.858 -8.091 4.153 1.00 93.50 91 LEU A C 1
ATOM 697 O O . LEU A 1 91 ? -14.518 -8.354 5.163 1.00 93.50 91 LEU A O 1
ATOM 701 N N . VAL A 1 92 ? -14.408 -8.070 2.938 1.00 88.00 92 VAL A N 1
ATOM 702 C CA . VAL A 1 92 ? -15.837 -8.350 2.708 1.00 88.00 92 VAL A CA 1
ATOM 703 C C . VAL A 1 92 ? -16.133 -9.843 2.905 1.00 88.00 92 VAL A C 1
ATOM 705 O O . VAL A 1 92 ? -15.815 -10.670 2.053 1.00 88.00 92 VAL A O 1
ATOM 708 N N . ASN A 1 93 ? -16.791 -10.201 4.012 1.00 87.94 93 ASN A N 1
ATOM 709 C CA . ASN A 1 93 ? -17.202 -11.577 4.302 1.00 87.94 93 ASN A CA 1
ATOM 710 C C . ASN A 1 93 ? -18.715 -11.770 4.097 1.00 87.94 93 ASN A C 1
ATOM 712 O O . ASN A 1 93 ? -19.514 -11.444 4.973 1.00 87.94 93 ASN A O 1
ATOM 716 N N . LYS A 1 94 ? -19.102 -12.379 2.966 1.00 87.25 94 LYS A N 1
ATOM 717 C CA . LYS A 1 94 ? -20.507 -12.672 2.608 1.00 87.25 94 LYS A CA 1
ATOM 718 C C . LYS A 1 94 ? -21.217 -13.668 3.548 1.00 87.25 94 LYS A C 1
ATOM 720 O O . LYS A 1 94 ? -22.417 -13.862 3.402 1.00 87.25 94 LYS A O 1
ATOM 725 N N . LYS A 1 95 ? -20.506 -14.307 4.490 1.00 92.38 95 LYS A N 1
ATOM 726 C CA . LYS A 1 95 ? -21.086 -15.203 5.513 1.00 92.38 95 LYS A CA 1
ATOM 727 C C . LYS A 1 95 ? -21.489 -14.479 6.807 1.00 92.38 95 LYS A C 1
ATOM 729 O O . LYS A 1 95 ? -22.061 -15.112 7.690 1.00 92.38 95 LYS A O 1
ATOM 734 N N . LEU A 1 96 ? -21.161 -13.192 6.962 1.00 90.12 96 LEU A N 1
ATOM 735 C CA . LEU A 1 96 ? -21.613 -12.391 8.106 1.00 90.12 96 LEU A CA 1
ATOM 736 C C . LEU A 1 96 ? -22.999 -11.782 7.836 1.00 90.12 96 LEU A C 1
ATOM 738 O O . LEU A 1 96 ? -23.297 -11.451 6.688 1.00 90.12 96 LEU A O 1
ATOM 742 N N . PRO A 1 97 ? -23.828 -11.566 8.877 1.00 93.75 97 PRO A N 1
ATOM 743 C CA . PRO A 1 97 ? -25.048 -10.777 8.745 1.00 93.75 97 PRO A CA 1
ATOM 744 C C . PRO A 1 97 ? -24.745 -9.357 8.251 1.00 93.75 97 PRO A C 1
ATOM 746 O O . PRO A 1 97 ? -23.699 -8.778 8.565 1.00 93.75 97 PRO A O 1
ATOM 749 N N . SER A 1 98 ? -25.682 -8.768 7.508 1.00 89.31 98 SER A N 1
ATOM 750 C CA . SER A 1 98 ? -25.571 -7.397 7.001 1.00 89.31 98 SER A CA 1
ATOM 751 C C . SER A 1 98 ? -25.236 -6.397 8.118 1.00 89.31 98 SER A C 1
ATOM 753 O O . SER A 1 98 ? -25.695 -6.538 9.249 1.00 89.31 98 SER A O 1
ATOM 755 N N . ARG A 1 99 ? -24.435 -5.370 7.796 1.00 87.25 99 ARG A N 1
ATOM 756 C CA . ARG A 1 99 ? -24.006 -4.301 8.728 1.00 87.25 99 ARG A CA 1
ATOM 757 C C . ARG A 1 99 ? -23.257 -4.787 9.991 1.00 87.25 99 ARG A C 1
ATOM 759 O O . ARG A 1 99 ? -23.149 -4.037 10.954 1.00 87.25 99 ARG A O 1
ATOM 766 N N . THR A 1 100 ? -22.706 -6.005 9.988 1.00 91.38 100 THR A N 1
ATOM 767 C CA . THR A 1 100 ? -21.895 -6.548 11.097 1.00 91.38 100 THR A CA 1
ATOM 768 C C . THR A 1 100 ? -20.396 -6.422 10.818 1.00 91.38 100 THR A C 1
ATOM 770 O O . THR A 1 100 ? -19.937 -6.807 9.743 1.00 91.38 100 THR A O 1
ATOM 773 N N . ILE A 1 101 ? -19.614 -5.983 11.811 1.00 93.50 101 ILE A N 1
ATOM 774 C CA . ILE A 1 101 ? -18.146 -6.099 11.806 1.00 93.50 101 ILE A CA 1
ATOM 775 C C . ILE A 1 101 ? -17.730 -7.168 12.826 1.00 93.50 101 ILE A C 1
ATOM 777 O O . ILE A 1 101 ? -18.112 -7.118 13.996 1.00 93.50 101 ILE A O 1
ATOM 781 N N . GLN A 1 102 ? -16.927 -8.139 12.383 1.00 94.31 102 GLN A N 1
ATOM 782 C CA . GLN A 1 102 ? -16.281 -9.119 13.258 1.00 94.31 102 GLN A CA 1
ATOM 783 C C . GLN A 1 102 ? -14.874 -8.628 13.613 1.00 94.31 102 GLN A C 1
ATOM 785 O O . GLN A 1 102 ? -14.032 -8.469 12.729 1.00 94.31 102 GLN A O 1
ATOM 790 N N . VAL A 1 103 ? -14.606 -8.418 14.903 1.00 95.12 103 VAL A N 1
ATOM 791 C CA . VAL A 1 103 ? -13.294 -7.979 15.399 1.00 95.12 103 VAL A CA 1
ATOM 792 C C . VAL A 1 103 ? -12.540 -9.178 15.977 1.00 95.12 103 VAL A C 1
ATOM 794 O O . VAL A 1 103 ? -13.096 -9.974 16.734 1.00 95.12 103 VAL A O 1
ATOM 797 N N . ARG A 1 104 ? -11.257 -9.326 15.623 1.00 95.31 104 ARG A N 1
ATOM 798 C CA . ARG A 1 104 ? -10.345 -10.289 16.268 1.00 95.31 104 ARG A CA 1
ATOM 799 C C . ARG A 1 104 ? -9.703 -9.620 17.493 1.00 95.31 104 ARG A C 1
ATOM 801 O O . ARG A 1 104 ? -9.329 -8.457 17.360 1.00 95.31 104 ARG A O 1
ATOM 808 N N . PRO A 1 105 ? -9.467 -10.320 18.621 1.00 96.44 105 PRO A N 1
ATOM 809 C CA . PRO A 1 105 ? -8.865 -9.716 19.818 1.00 96.44 105 PRO A CA 1
ATOM 810 C C . PRO A 1 105 ? -7.575 -8.922 19.544 1.00 96.44 105 PRO A C 1
ATOM 812 O O . PRO A 1 105 ? -7.449 -7.781 19.967 1.00 96.44 105 PRO A O 1
ATOM 815 N N . LEU A 1 106 ? -6.676 -9.442 18.697 1.00 96.75 106 LEU A N 1
ATOM 816 C CA . LEU A 1 106 ? -5.429 -8.767 18.292 1.00 96.75 106 LEU A CA 1
ATOM 817 C C . LEU A 1 106 ? -5.616 -7.424 17.552 1.00 96.75 106 LEU A C 1
ATOM 819 O O . LEU A 1 106 ? -4.643 -6.691 17.366 1.00 96.75 106 LEU A O 1
ATOM 823 N N . MET A 1 107 ? -6.827 -7.087 17.102 1.00 96.94 107 MET A N 1
ATOM 824 C CA . MET A 1 107 ? -7.149 -5.797 16.476 1.00 96.94 107 MET A CA 1
ATOM 825 C C . MET A 1 107 ? -7.553 -4.743 17.516 1.00 96.94 107 MET A C 1
ATOM 827 O O . MET A 1 107 ? -7.433 -3.551 17.238 1.00 96.94 107 MET A O 1
ATOM 831 N N . ILE A 1 108 ? -7.979 -5.159 18.713 1.00 97.56 108 ILE A N 1
ATOM 832 C CA . ILE A 1 108 ? -8.234 -4.264 19.847 1.00 97.56 108 ILE A CA 1
ATOM 833 C C . ILE A 1 108 ? -6.904 -3.627 20.278 1.00 97.56 108 ILE A C 1
ATOM 835 O O . ILE A 1 108 ? -5.837 -4.246 20.199 1.00 97.56 108 ILE A O 1
ATOM 839 N N . LYS A 1 109 ? -6.952 -2.347 20.646 1.00 97.62 109 LYS A N 1
ATOM 840 C CA . LYS A 1 109 ? -5.810 -1.538 21.107 1.00 97.62 109 LYS A CA 1
ATOM 841 C C . LYS A 1 109 ? -6.077 -0.888 22.461 1.00 97.62 109 LYS A C 1
ATOM 843 O O . LYS A 1 109 ? -5.132 -0.682 23.210 1.00 97.62 109 LYS A O 1
ATOM 848 N N . VAL A 1 110 ? -7.345 -0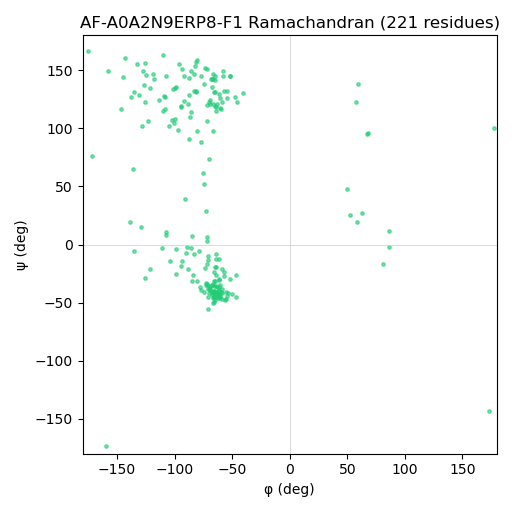.610 22.762 1.00 96.38 110 VAL A N 1
ATOM 849 C CA . VAL A 1 110 ? -7.836 -0.211 24.085 1.00 96.38 110 VAL A CA 1
ATOM 850 C C . VAL A 1 110 ? -9.148 -0.960 24.317 1.00 96.38 110 VAL A C 1
ATOM 852 O O . VAL A 1 110 ? -10.028 -0.941 23.452 1.00 96.38 110 VAL A O 1
ATOM 855 N N . GLU A 1 111 ? -9.264 -1.659 25.441 1.00 95.50 111 GLU A N 1
ATOM 856 C CA . GLU A 1 111 ? -10.522 -2.269 25.888 1.00 95.50 111 GLU A CA 1
ATOM 857 C C . GLU A 1 111 ? -11.398 -1.222 26.592 1.00 95.50 111 GLU A C 1
ATOM 859 O O . GLU A 1 111 ? -10.896 -0.212 27.080 1.00 95.50 111 GLU A O 1
ATOM 864 N N . THR A 1 112 ? -12.712 -1.441 26.638 1.00 94.38 112 THR A N 1
ATOM 865 C CA . THR A 1 112 ? -13.630 -0.552 27.365 1.00 94.38 112 THR A CA 1
ATOM 866 C C . THR A 1 112 ? -13.319 -0.586 28.863 1.00 94.38 112 THR A C 1
ATOM 868 O O . THR A 1 112 ? -13.470 -1.634 29.484 1.00 94.38 112 THR A O 1
ATOM 871 N N . ASP A 1 113 ? -12.940 0.550 29.459 1.00 92.94 113 ASP A N 1
ATOM 872 C CA . ASP A 1 113 ? -12.755 0.659 30.913 1.00 92.94 113 ASP A CA 1
ATOM 873 C C . ASP A 1 113 ? -14.106 0.465 31.640 1.00 92.94 113 ASP A C 1
ATOM 875 O O . ASP A 1 113 ? -15.021 1.276 31.442 1.00 92.94 113 ASP A O 1
ATOM 879 N N . PRO A 1 114 ? -14.252 -0.555 32.515 1.00 92.06 114 PRO A N 1
ATOM 880 C CA . PRO A 1 114 ? -15.470 -0.775 33.294 1.00 92.06 114 PRO A CA 1
ATOM 881 C C . PRO A 1 114 ? -15.889 0.422 34.163 1.00 92.06 114 PRO A C 1
ATOM 883 O O . PRO A 1 114 ? -17.068 0.564 34.483 1.00 92.06 114 PRO A O 1
ATOM 886 N N . LYS A 1 115 ? -14.953 1.307 34.53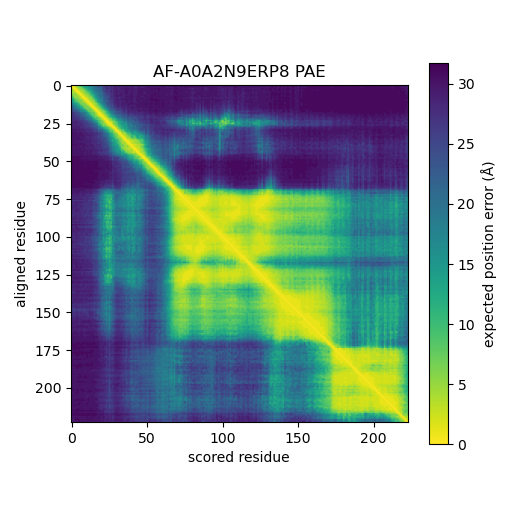2 1.00 92.69 115 LYS A N 1
ATOM 887 C CA . LYS A 1 115 ? -15.232 2.519 35.323 1.00 92.69 115 LYS A CA 1
ATOM 888 C C . LYS A 1 115 ? -15.931 3.613 34.515 1.00 92.69 115 LYS A C 1
ATOM 890 O O . LYS A 1 115 ? -16.542 4.502 35.102 1.00 92.69 115 LYS A O 1
ATOM 895 N N . LEU A 1 116 ? -15.839 3.564 33.184 1.00 86.56 116 LEU A N 1
ATOM 896 C CA . LEU A 1 116 ? -16.318 4.613 32.278 1.00 86.56 116 LEU A CA 1
ATOM 897 C C . LEU A 1 116 ? -17.594 4.210 31.515 1.00 86.56 116 LEU A C 1
ATOM 899 O O . LEU A 1 116 ? -18.038 4.951 30.643 1.00 86.56 116 LEU A O 1
ATOM 903 N N . LEU A 1 117 ? -18.221 3.077 31.860 1.00 83.31 117 LEU A N 1
ATOM 904 C CA . LEU A 1 117 ? -19.436 2.559 31.205 1.00 83.31 117 LEU A CA 1
ATOM 905 C C . LEU A 1 117 ? -20.624 3.538 31.215 1.00 83.31 117 LEU A C 1
ATOM 907 O O . LEU A 1 117 ? -21.457 3.495 30.315 1.00 83.31 117 LEU A O 1
ATOM 911 N N . ASN A 1 118 ? -20.685 4.433 32.205 1.00 86.06 118 ASN A N 1
ATOM 912 C CA . ASN A 1 118 ? -21.731 5.453 32.326 1.00 86.06 118 ASN A CA 1
ATOM 913 C C . ASN A 1 118 ? -21.431 6.737 31.522 1.00 86.06 118 ASN A C 1
ATOM 915 O O . ASN A 1 118 ? -22.247 7.658 31.517 1.00 86.06 118 ASN A O 1
ATOM 919 N N . ILE A 1 119 ? -20.269 6.837 30.863 1.00 87.62 119 ILE A N 1
ATOM 920 C CA . ILE A 1 119 ? -19.897 8.003 30.055 1.00 87.62 119 ILE A CA 1
ATOM 921 C C . ILE A 1 119 ? -20.431 7.833 28.631 1.00 87.62 119 ILE A C 1
ATOM 923 O O . ILE A 1 119 ? -20.167 6.835 27.957 1.00 87.62 119 ILE A O 1
ATOM 927 N N . ARG A 1 120 ? -21.146 8.851 28.137 1.00 88.69 120 ARG A N 1
ATOM 928 C CA . ARG A 1 120 ? -21.585 8.913 26.739 1.00 88.69 120 ARG A CA 1
ATOM 929 C C . ARG A 1 120 ? -20.369 8.873 25.808 1.00 88.69 120 ARG A C 1
ATOM 931 O O . ARG A 1 120 ? -19.501 9.739 25.871 1.00 88.69 120 ARG A O 1
ATOM 938 N N . THR A 1 121 ? -20.348 7.890 24.915 1.00 89.31 121 THR A N 1
ATOM 939 C CA . THR A 1 121 ? -19.333 7.729 23.867 1.00 89.31 121 THR A CA 1
ATOM 940 C C . THR A 1 121 ? -19.990 7.796 22.489 1.00 89.31 121 THR A C 1
ATOM 942 O O . THR A 1 121 ? -21.136 7.385 22.325 1.00 89.31 121 THR A O 1
ATOM 945 N N . GLU A 1 122 ? -19.279 8.342 21.500 1.00 92.50 122 GLU A N 1
ATOM 946 C CA . GLU A 1 122 ? -19.769 8.486 20.123 1.00 92.50 122 GLU A CA 1
ATOM 947 C C . GLU A 1 122 ? -19.046 7.498 19.201 1.00 92.50 122 GLU A C 1
ATOM 949 O O . GLU A 1 122 ? -17.826 7.554 19.029 1.00 92.50 122 GLU A O 1
ATOM 954 N N . ASN A 1 123 ? -19.801 6.570 18.615 1.00 94.44 123 ASN A N 1
ATOM 955 C CA . ASN A 1 123 ? -19.243 5.452 17.857 1.00 94.44 123 ASN A CA 1
ATOM 956 C C . ASN A 1 123 ? -18.867 5.875 16.429 1.00 94.44 123 ASN A C 1
ATOM 958 O O . ASN A 1 123 ? -19.668 6.487 15.719 1.00 94.44 123 ASN A O 1
ATOM 962 N N . SER A 1 124 ? -17.653 5.534 15.989 1.00 94.81 124 SER A N 1
ATOM 963 C CA . SER A 1 124 ? -17.082 6.018 14.725 1.00 94.81 124 SER A CA 1
ATOM 964 C C . SER A 1 124 ? -16.207 4.979 14.018 1.00 94.81 124 SER A C 1
ATOM 966 O O . SER A 1 124 ? -15.482 4.211 14.649 1.00 94.81 124 SER A O 1
ATOM 968 N N . LEU A 1 125 ? -16.271 4.971 12.683 1.00 95.12 125 LEU A N 1
ATOM 969 C CA . LEU A 1 125 ? -15.471 4.122 11.797 1.00 95.12 125 LEU A CA 1
ATOM 970 C C . LEU A 1 125 ? -14.690 5.012 10.822 1.00 95.12 125 LEU A C 1
ATOM 972 O O . LEU A 1 125 ? -15.260 5.566 9.884 1.00 95.12 125 LEU A O 1
ATOM 976 N N . GLU A 1 126 ? -13.387 5.142 11.045 1.00 96.25 126 GLU A N 1
ATOM 977 C CA . GLU A 1 126 ? -12.476 5.903 10.191 1.00 96.25 126 GLU A CA 1
ATOM 978 C C . GLU A 1 126 ? -11.864 4.981 9.128 1.00 96.25 126 GLU A C 1
ATOM 980 O O . GLU A 1 126 ? -11.211 3.986 9.458 1.00 96.25 126 GLU A O 1
ATOM 985 N N . ILE A 1 127 ? -12.032 5.327 7.848 1.00 95.31 127 ILE A N 1
ATOM 986 C CA . ILE A 1 127 ? -11.331 4.675 6.736 1.00 95.31 127 ILE A CA 1
ATOM 987 C C . ILE A 1 127 ? -9.981 5.372 6.544 1.00 95.31 127 ILE A C 1
ATOM 989 O O . ILE A 1 127 ? -9.922 6.505 6.077 1.00 95.31 127 ILE A O 1
ATOM 993 N N . VAL A 1 128 ? -8.902 4.669 6.888 1.00 95.69 128 VAL A N 1
ATOM 994 C CA . VAL A 1 128 ? -7.514 5.159 6.788 1.00 95.69 128 VAL A CA 1
ATOM 995 C C . VAL A 1 128 ? -6.949 4.934 5.381 1.00 95.69 128 VAL A C 1
ATOM 997 O O . VAL A 1 128 ? -6.131 5.711 4.900 1.00 95.69 128 VAL A O 1
ATOM 1000 N N . GLY A 1 129 ? -7.391 3.872 4.702 1.00 93.12 129 GLY A N 1
ATOM 1001 C CA . GLY A 1 129 ? -6.947 3.536 3.351 1.00 93.12 129 GLY A CA 1
ATOM 1002 C C . GLY A 1 129 ? -7.696 2.340 2.768 1.00 93.12 129 GLY A C 1
ATOM 1003 O O . GLY A 1 129 ? -8.388 1.611 3.478 1.00 93.12 129 GLY A O 1
ATOM 1004 N N . THR A 1 130 ? -7.560 2.126 1.462 1.00 93.50 130 THR A N 1
ATOM 1005 C CA . THR A 1 130 ? -8.277 1.087 0.706 1.00 93.50 130 THR A CA 1
ATOM 1006 C C . THR A 1 130 ? -7.329 0.293 -0.191 1.00 93.50 130 THR A C 1
ATOM 1008 O O . THR A 1 130 ? -6.277 0.789 -0.605 1.00 93.50 13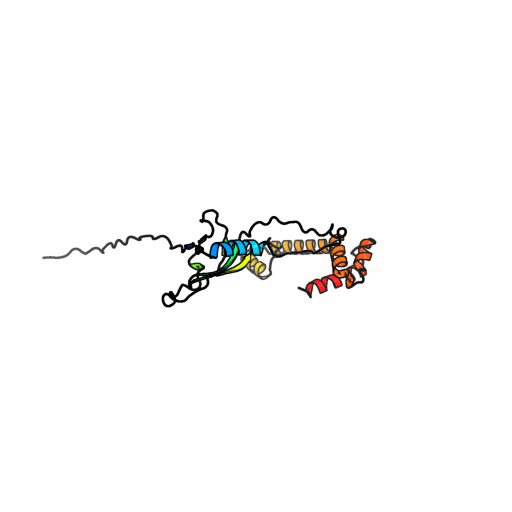0 THR A O 1
ATOM 1011 N N . SER A 1 131 ? -7.699 -0.944 -0.533 1.00 89.81 131 SER A N 1
ATOM 1012 C CA . SER A 1 131 ? -7.065 -1.678 -1.630 1.00 89.81 131 SER A CA 1
ATOM 1013 C C . SER A 1 131 ? -7.256 -0.906 -2.930 1.00 89.81 131 SER A C 1
ATOM 1015 O O . SER A 1 131 ? -8.384 -0.736 -3.391 1.00 89.81 131 SER A O 1
ATOM 1017 N N . ASN A 1 132 ? -6.147 -0.477 -3.518 1.00 87.19 132 ASN A N 1
ATOM 1018 C CA . ASN A 1 132 ? -6.094 0.142 -4.833 1.00 87.19 132 ASN A CA 1
ATOM 1019 C C . ASN A 1 132 ? -5.419 -0.820 -5.820 1.00 87.19 132 ASN A C 1
ATOM 1021 O O . ASN A 1 132 ? -4.734 -1.759 -5.410 1.00 87.19 132 ASN A O 1
ATOM 1025 N N . GLN A 1 133 ? -5.589 -0.570 -7.119 1.00 85.31 133 GLN A N 1
ATOM 1026 C CA . GLN A 1 133 ? -4.888 -1.303 -8.176 1.00 85.31 133 GLN A CA 1
ATOM 1027 C C . GLN A 1 133 ? -3.361 -1.251 -7.930 1.00 85.31 133 GLN A C 1
ATOM 1029 O O . GLN A 1 133 ? -2.828 -0.146 -7.770 1.00 85.31 133 GLN A O 1
ATOM 1034 N N . PRO A 1 134 ? -2.648 -2.396 -7.876 1.00 86.69 134 PRO A N 1
ATOM 1035 C CA . PRO A 1 134 ? -1.209 -2.407 -7.626 1.00 86.69 134 PRO A CA 1
ATOM 1036 C C . PRO A 1 134 ? -0.433 -1.573 -8.652 1.00 86.69 134 PRO A C 1
ATOM 1038 O O . PRO A 1 134 ? -0.631 -1.704 -9.860 1.00 86.69 134 PRO A O 1
ATOM 1041 N N . LYS A 1 135 ? 0.471 -0.716 -8.168 1.00 86.94 135 LYS A N 1
ATOM 1042 C CA . LYS A 1 135 ? 1.436 0.015 -9.005 1.00 86.94 135 LYS A CA 1
ATOM 1043 C C . LYS A 1 135 ? 2.636 -0.893 -9.312 1.00 86.94 135 LYS A C 1
ATOM 1045 O O . LYS A 1 135 ? 2.952 -1.764 -8.505 1.00 86.94 135 LYS A O 1
ATOM 1050 N N . ARG A 1 136 ? 3.339 -0.670 -10.434 1.00 83.44 136 ARG A N 1
ATOM 1051 C CA . ARG A 1 136 ? 4.590 -1.390 -10.759 1.00 83.44 136 ARG A CA 1
ATOM 1052 C C . ARG A 1 136 ? 5.625 -1.135 -9.653 1.00 83.44 136 ARG A C 1
ATOM 1054 O O . ARG A 1 136 ? 6.023 0.006 -9.427 1.00 83.44 136 ARG A O 1
ATOM 1061 N N . THR A 1 137 ? 6.019 -2.196 -8.956 1.00 86.19 137 THR A N 1
ATOM 1062 C CA . THR A 1 137 ? 7.063 -2.202 -7.922 1.00 86.19 137 THR A CA 1
ATOM 1063 C C . THR A 1 137 ? 8.399 -2.647 -8.508 1.00 86.19 137 THR A C 1
ATOM 1065 O O . THR A 1 137 ? 8.425 -3.396 -9.483 1.00 86.19 137 THR A O 1
ATOM 1068 N N . TYR A 1 138 ? 9.503 -2.239 -7.883 1.00 86.69 138 TYR A N 1
ATOM 1069 C CA . TYR A 1 138 ? 10.863 -2.571 -8.317 1.00 86.69 138 TYR A CA 1
ATOM 1070 C C . TYR A 1 138 ? 11.666 -3.212 -7.182 1.00 86.69 138 TYR A C 1
ATOM 1072 O O . TYR A 1 138 ? 11.367 -3.014 -6.003 1.00 86.69 138 TYR A O 1
ATOM 1080 N N . LEU A 1 139 ? 12.690 -3.980 -7.549 1.00 90.69 139 LEU A N 1
ATOM 1081 C CA . LEU A 1 139 ? 13.574 -4.662 -6.610 1.00 90.69 139 LEU A CA 1
ATOM 1082 C C . LEU A 1 139 ? 14.472 -3.645 -5.878 1.00 90.69 139 LEU A C 1
ATOM 1084 O O . LEU A 1 139 ? 15.187 -2.870 -6.509 1.00 90.69 139 LEU A O 1
ATOM 1088 N N . SER A 1 140 ? 14.424 -3.627 -4.544 1.00 92.31 140 SER A N 1
ATOM 1089 C CA . SER A 1 140 ? 15.162 -2.665 -3.716 1.00 92.31 140 SER A CA 1
ATOM 1090 C C . SER A 1 140 ? 16.518 -3.212 -3.254 1.00 92.31 140 SER A C 1
ATOM 1092 O O . SER A 1 140 ? 16.671 -4.415 -3.046 1.00 92.31 140 SER A O 1
ATOM 1094 N N . ARG A 1 141 ? 17.507 -2.331 -3.030 1.00 93.38 141 ARG A N 1
ATOM 1095 C CA . ARG A 1 141 ? 18.853 -2.729 -2.561 1.00 93.38 141 ARG A CA 1
ATOM 1096 C C . ARG A 1 141 ? 18.838 -3.584 -1.273 1.00 93.38 141 ARG A C 1
ATOM 1098 O O . ARG A 1 141 ? 19.552 -4.584 -1.256 1.00 93.38 141 ARG A O 1
ATOM 1105 N N . PRO A 1 142 ? 18.018 -3.291 -0.237 1.00 96.62 142 PRO A N 1
ATOM 1106 C CA . PRO A 1 142 ? 17.910 -4.167 0.934 1.00 96.62 142 PRO A CA 1
ATOM 1107 C C . PRO A 1 142 ? 17.361 -5.559 0.598 1.00 96.62 142 PRO A C 1
ATOM 1109 O O . PRO A 1 142 ? 17.824 -6.550 1.154 1.00 96.62 142 PRO A O 1
ATOM 1112 N N . LEU A 1 143 ? 16.410 -5.656 -0.339 1.00 95.56 143 LEU A N 1
ATOM 1113 C CA . LEU A 1 143 ? 15.852 -6.942 -0.757 1.00 95.56 143 LEU A CA 1
ATOM 1114 C C . LEU A 1 143 ? 16.854 -7.753 -1.597 1.00 95.56 143 LEU A C 1
ATOM 1116 O O . LEU A 1 143 ? 16.924 -8.963 -1.424 1.00 95.56 143 LEU A O 1
ATOM 1120 N N . ILE A 1 144 ? 17.693 -7.106 -2.417 1.00 95.88 144 ILE A N 1
ATOM 1121 C CA . ILE A 1 144 ? 18.835 -7.762 -3.088 1.00 95.88 144 ILE A CA 1
ATOM 1122 C C . ILE A 1 144 ? 19.793 -8.361 -2.051 1.00 95.88 144 ILE A C 1
ATOM 1124 O O . ILE A 1 144 ? 20.173 -9.520 -2.176 1.00 95.88 144 ILE A O 1
ATOM 1128 N N . ALA A 1 145 ? 20.150 -7.607 -1.005 1.00 96.50 145 ALA A N 1
ATOM 1129 C CA . ALA A 1 145 ? 21.043 -8.095 0.047 1.00 96.50 145 ALA A CA 1
ATOM 1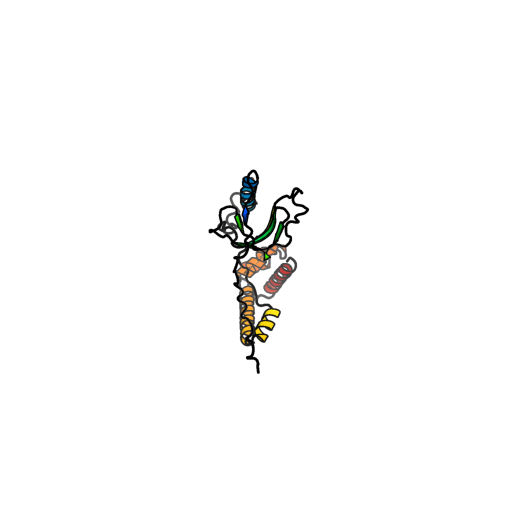130 C C . ALA A 1 145 ? 20.457 -9.308 0.798 1.00 96.50 145 ALA A C 1
ATOM 1132 O O . ALA A 1 145 ? 21.155 -10.301 0.992 1.00 96.50 145 ALA A O 1
ATOM 1133 N N . LEU A 1 146 ? 19.167 -9.263 1.155 1.00 97.88 146 LEU A N 1
ATOM 1134 C CA . LEU A 1 146 ? 18.472 -10.377 1.813 1.00 97.88 146 LEU A CA 1
ATOM 1135 C C . LEU A 1 146 ? 18.346 -11.617 0.913 1.00 97.88 146 LEU A C 1
ATOM 1137 O O . LEU A 1 146 ? 18.548 -12.732 1.386 1.00 97.88 146 LEU A O 1
ATOM 1141 N N . LEU A 1 147 ? 18.044 -11.440 -0.377 1.00 97.19 147 LEU A N 1
ATOM 1142 C CA . LEU A 1 147 ? 17.946 -12.547 -1.336 1.00 97.19 147 LEU A CA 1
ATOM 1143 C C . LEU A 1 147 ? 19.321 -13.167 -1.636 1.00 97.19 147 LEU A C 1
ATOM 1145 O O . LEU A 1 147 ? 19.431 -14.387 -1.705 1.00 97.19 147 LEU A O 1
ATOM 1149 N N . SER A 1 148 ? 20.368 -12.345 -1.750 1.00 97.12 148 SER A N 1
ATOM 1150 C CA . SER A 1 148 ? 21.759 -12.795 -1.905 1.00 97.12 148 SER A CA 1
ATOM 1151 C C . SER A 1 148 ? 22.225 -13.612 -0.692 1.00 97.12 148 SER A C 1
ATOM 1153 O O . SER A 1 148 ? 22.741 -14.716 -0.849 1.00 97.12 148 SER A O 1
ATOM 1155 N N . TYR A 1 149 ? 21.939 -13.141 0.530 1.00 97.56 149 TYR A N 1
ATOM 1156 C CA . TYR A 1 149 ? 22.167 -13.915 1.759 1.00 97.56 149 TYR A CA 1
ATOM 1157 C C . TYR A 1 149 ? 21.355 -15.225 1.789 1.00 97.56 149 TYR A C 1
ATOM 1159 O O . TYR A 1 149 ? 21.847 -16.250 2.252 1.00 97.56 149 TYR A O 1
ATOM 1167 N N . GLY A 1 150 ? 20.139 -15.213 1.236 1.00 97.75 150 GLY A N 1
ATOM 1168 C CA . GLY A 1 150 ? 19.309 -16.401 1.014 1.00 97.75 150 GLY A CA 1
ATOM 1169 C C . GLY A 1 150 ? 19.778 -17.335 -0.114 1.00 97.75 150 GLY A C 1
ATOM 1170 O O . GLY A 1 150 ? 19.058 -18.277 -0.437 1.00 97.75 150 GLY A O 1
ATOM 1171 N N . GLY A 1 151 ? 20.945 -17.094 -0.722 1.00 97.75 151 GLY A N 1
ATOM 1172 C CA . GLY A 1 151 ? 21.540 -17.960 -1.744 1.00 97.75 151 GLY A CA 1
ATOM 1173 C C . GLY A 1 151 ? 21.074 -17.710 -3.182 1.00 97.75 151 GLY A C 1
ATOM 1174 O O . GLY A 1 151 ? 21.367 -18.528 -4.053 1.00 97.75 151 GLY A O 1
ATOM 1175 N N . VAL A 1 152 ? 20.367 -16.609 -3.467 1.00 97.81 152 VAL A N 1
ATOM 1176 C CA . VAL A 1 152 ? 20.002 -16.246 -4.850 1.00 97.81 152 VAL A CA 1
ATOM 1177 C C . VAL A 1 152 ? 21.261 -15.830 -5.633 1.00 97.81 152 VAL A C 1
ATOM 1179 O O . VAL A 1 152 ? 21.946 -14.899 -5.198 1.00 97.81 152 VAL A O 1
ATOM 1182 N N . PRO A 1 153 ? 21.572 -16.463 -6.786 1.00 97.62 153 PRO A N 1
ATOM 1183 C CA . PRO A 1 153 ? 22.760 -16.140 -7.579 1.00 97.62 153 PRO A CA 1
ATOM 1184 C C . PRO A 1 153 ? 22.807 -14.676 -8.033 1.00 97.62 153 PRO A C 1
ATOM 1186 O O . PRO A 1 153 ? 21.780 -14.078 -8.367 1.00 97.62 153 PRO A O 1
ATOM 1189 N N . LYS A 1 154 ? 24.015 -14.101 -8.098 1.00 95.38 154 LYS A N 1
ATOM 1190 C CA . LYS A 1 154 ? 24.229 -12.693 -8.488 1.00 95.38 154 LYS A CA 1
ATOM 1191 C C . LYS A 1 154 ? 23.735 -12.404 -9.911 1.00 95.38 154 LYS A C 1
ATOM 1193 O O . LYS A 1 154 ? 23.276 -11.299 -10.190 1.00 95.38 154 LYS A O 1
ATOM 1198 N N . GLU A 1 155 ? 23.799 -13.412 -10.774 1.00 97.06 155 GLU A N 1
ATOM 1199 C CA . GLU A 1 155 ? 23.383 -13.418 -12.174 1.00 97.06 155 GLU A CA 1
ATOM 1200 C C . GLU A 1 155 ? 21.922 -12.972 -12.309 1.00 97.06 155 GLU A C 1
ATOM 1202 O O . GLU A 1 155 ? 21.628 -12.070 -13.086 1.00 97.06 155 GLU A O 1
ATOM 1207 N N . TYR A 1 156 ? 21.031 -13.475 -11.447 1.00 95.31 156 TYR A N 1
ATOM 1208 C CA . TYR A 1 156 ? 19.614 -13.100 -11.440 1.00 95.31 156 TYR A CA 1
ATOM 1209 C C . TYR A 1 156 ? 19.401 -11.591 -11.220 1.00 95.31 156 TYR A C 1
ATOM 1211 O O . TYR A 1 156 ? 18.541 -10.972 -11.847 1.00 95.31 156 TYR A O 1
ATOM 1219 N N . PHE A 1 157 ? 20.204 -10.960 -10.355 1.00 95.38 157 PHE A N 1
ATOM 1220 C CA . PHE A 1 157 ? 20.128 -9.511 -10.138 1.00 95.38 157 PHE A CA 1
ATOM 1221 C C . PHE A 1 157 ? 20.704 -8.716 -11.317 1.00 95.38 157 PHE A C 1
ATOM 1223 O O . PHE A 1 157 ? 20.198 -7.633 -11.620 1.00 95.38 157 PHE A O 1
ATOM 1230 N N . LEU A 1 158 ? 21.730 -9.247 -11.991 1.00 94.50 158 LEU A N 1
ATOM 1231 C CA . LEU A 1 158 ? 22.313 -8.648 -13.194 1.00 94.50 158 LEU A CA 1
ATOM 1232 C C . LEU A 1 158 ? 21.359 -8.741 -14.393 1.00 94.50 158 LEU A C 1
ATOM 1234 O O . LEU A 1 158 ? 21.248 -7.768 -15.138 1.00 94.50 158 LEU A O 1
ATOM 1238 N N . ASP A 1 159 ? 20.612 -9.835 -14.540 1.00 94.62 159 ASP A N 1
ATOM 1239 C CA . ASP A 1 159 ? 19.589 -9.999 -15.581 1.00 94.62 159 ASP A CA 1
ATOM 1240 C C . ASP A 1 159 ? 18.397 -9.058 -15.354 1.00 94.62 159 ASP A C 1
ATOM 1242 O O . ASP A 1 159 ? 17.948 -8.376 -16.281 1.00 94.62 159 ASP A O 1
ATOM 1246 N N . VAL A 1 160 ? 17.922 -8.939 -14.106 1.00 92.44 160 VAL A N 1
ATOM 1247 C CA . VAL A 1 160 ? 16.871 -7.975 -13.726 1.00 92.44 160 VAL A CA 1
ATOM 1248 C C . VAL A 1 160 ? 17.326 -6.531 -13.980 1.00 92.44 160 VAL A C 1
ATOM 1250 O O . VAL A 1 160 ? 16.557 -5.735 -14.522 1.00 92.44 160 VAL A O 1
ATOM 1253 N N . LEU A 1 161 ? 18.578 -6.191 -13.649 1.00 90.31 161 LEU A N 1
ATOM 1254 C CA . LEU A 1 161 ? 19.162 -4.876 -13.934 1.00 90.31 161 LEU A CA 1
ATOM 1255 C C . LEU A 1 161 ? 19.288 -4.619 -15.444 1.00 90.31 161 LEU A C 1
ATOM 1257 O O . LEU A 1 161 ? 18.863 -3.570 -15.922 1.00 90.31 161 LEU A O 1
ATOM 1261 N N . SER A 1 162 ? 19.818 -5.581 -16.199 1.00 90.12 162 SER A N 1
ATOM 1262 C CA . SER A 1 162 ? 20.011 -5.478 -17.653 1.00 90.12 162 SER A CA 1
ATOM 1263 C C . SER A 1 162 ? 18.683 -5.358 -18.401 1.00 90.12 162 SER A C 1
ATOM 1265 O O . SER A 1 162 ? 18.578 -4.604 -19.369 1.00 90.12 162 SER A O 1
ATOM 1267 N N . THR A 1 163 ? 17.644 -6.046 -17.920 1.00 88.62 163 THR A N 1
ATOM 1268 C CA . THR A 1 163 ? 16.271 -5.899 -18.418 1.00 88.62 163 THR A CA 1
ATOM 1269 C C . THR A 1 163 ? 15.724 -4.508 -18.098 1.00 88.62 163 THR A C 1
ATOM 1271 O O . THR A 1 163 ? 15.210 -3.844 -18.990 1.00 88.62 163 THR A O 1
ATOM 1274 N N . GLY A 1 164 ? 15.900 -4.014 -16.866 1.00 85.94 164 GLY A N 1
ATOM 1275 C CA . GLY A 1 164 ? 15.472 -2.666 -16.474 1.00 85.94 164 GLY A CA 1
ATOM 1276 C C . GLY A 1 164 ? 16.162 -1.538 -17.255 1.00 85.94 164 GLY A C 1
ATOM 1277 O O . GLY A 1 164 ? 15.515 -0.553 -17.606 1.00 85.94 164 GLY A O 1
ATOM 1278 N N . LEU A 1 165 ? 17.450 -1.694 -17.581 1.00 84.75 165 LEU A N 1
ATOM 1279 C CA . LEU A 1 165 ? 18.183 -0.768 -18.451 1.00 84.75 165 LEU A CA 1
ATOM 1280 C C . LEU A 1 165 ? 17.663 -0.823 -19.896 1.00 84.75 165 LEU A C 1
ATOM 1282 O O . LEU A 1 165 ? 17.468 0.222 -20.515 1.00 84.75 165 LEU A O 1
ATOM 1286 N N . ARG A 1 166 ? 17.376 -2.020 -20.424 1.00 81.56 166 ARG A N 1
ATOM 1287 C CA . ARG A 1 166 ? 16.791 -2.188 -21.764 1.00 81.56 166 ARG A CA 1
ATOM 1288 C C . ARG A 1 166 ? 15.386 -1.585 -21.859 1.00 81.56 166 ARG A C 1
ATOM 1290 O O . ARG A 1 166 ? 15.117 -0.879 -22.826 1.00 81.56 166 ARG A O 1
ATOM 1297 N N . ASP A 1 167 ? 14.538 -1.792 -20.849 1.00 75.81 167 ASP A N 1
ATOM 1298 C CA . ASP A 1 167 ? 13.234 -1.126 -20.705 1.00 75.81 167 ASP A CA 1
ATOM 1299 C C . ASP A 1 167 ? 13.402 0.406 -20.740 1.00 75.81 167 ASP A C 1
ATOM 1301 O O . ASP A 1 167 ? 12.692 1.089 -21.475 1.00 75.81 167 ASP A O 1
ATOM 1305 N N . ALA A 1 168 ? 14.363 0.956 -19.985 1.00 71.38 168 ALA A N 1
ATOM 1306 C CA . ALA A 1 168 ? 14.607 2.399 -19.926 1.00 71.38 168 ALA A CA 1
ATOM 1307 C C . ALA A 1 168 ? 15.071 2.983 -21.274 1.00 71.38 168 ALA A C 1
ATOM 1309 O O . ALA A 1 168 ? 14.521 3.988 -21.723 1.00 71.38 168 ALA A O 1
ATOM 1310 N N . HIS A 1 169 ? 16.015 2.333 -21.964 1.00 65.31 169 HIS A N 1
ATOM 1311 C CA . HIS A 1 169 ? 16.414 2.729 -23.322 1.00 65.31 169 HIS A CA 1
ATOM 1312 C C . HIS A 1 169 ? 15.273 2.558 -24.344 1.00 65.31 169 HIS A C 1
ATOM 1314 O O . HIS A 1 169 ? 15.165 3.351 -25.280 1.00 65.31 169 HIS A O 1
ATOM 1320 N N . GLY A 1 170 ? 14.386 1.577 -24.150 1.00 64.38 170 GLY A N 1
ATOM 1321 C CA . GLY A 1 170 ? 13.165 1.403 -24.944 1.00 64.38 170 GLY A CA 1
ATOM 1322 C C . GLY A 1 170 ? 12.152 2.540 -24.761 1.00 64.38 170 GLY A C 1
ATOM 1323 O O . GLY A 1 170 ? 11.518 2.952 -25.728 1.00 64.38 170 GLY A O 1
ATOM 1324 N N . VAL A 1 171 ? 12.034 3.098 -23.551 1.00 57.41 171 VAL A N 1
ATOM 1325 C CA . VAL A 1 171 ? 11.199 4.286 -23.290 1.00 57.41 171 VAL A CA 1
ATOM 1326 C C . VAL A 1 171 ? 11.824 5.543 -23.902 1.00 57.41 171 VAL A C 1
ATOM 1328 O O . VAL A 1 171 ? 11.126 6.263 -24.607 1.00 57.41 171 VAL A O 1
ATOM 1331 N N . LEU A 1 172 ? 13.135 5.756 -23.728 1.00 55.66 172 LEU A N 1
ATOM 1332 C CA . LEU A 1 172 ? 13.867 6.903 -24.303 1.00 55.66 172 LEU A CA 1
ATOM 1333 C C . LEU A 1 172 ? 13.899 6.910 -25.846 1.00 55.66 172 LEU A C 1
ATOM 1335 O O . LEU A 1 172 ? 14.148 7.939 -26.465 1.00 55.66 172 LEU A O 1
ATOM 1339 N N . SER A 1 173 ? 13.652 5.762 -26.483 1.00 62.38 173 SER A N 1
ATOM 1340 C CA . SER A 1 173 ? 13.506 5.640 -27.941 1.00 62.38 173 SER A CA 1
ATOM 1341 C C . SER A 1 173 ? 12.043 5.603 -28.408 1.00 62.38 173 SER A C 1
ATOM 1343 O O . SER A 1 173 ? 11.773 5.624 -29.614 1.00 62.38 173 SER A O 1
ATOM 1345 N N . ASN A 1 174 ? 11.069 5.607 -27.491 1.00 71.19 174 ASN A N 1
ATOM 1346 C CA . ASN A 1 174 ? 9.655 5.618 -27.843 1.00 71.19 174 ASN A CA 1
ATOM 1347 C C . ASN A 1 174 ? 9.183 7.037 -28.194 1.00 71.19 174 ASN A C 1
ATOM 1349 O O . ASN A 1 174 ? 8.750 7.802 -27.329 1.00 71.19 174 ASN A O 1
ATOM 1353 N N . LYS A 1 175 ? 9.136 7.342 -29.500 1.00 74.75 175 LYS A N 1
ATOM 1354 C CA . LYS A 1 175 ? 8.575 8.595 -30.050 1.00 74.75 175 LYS A CA 1
ATOM 1355 C C . LYS A 1 175 ? 7.204 8.984 -29.476 1.00 74.75 175 LYS A C 1
ATOM 1357 O O . LYS A 1 175 ? 6.898 10.170 -29.450 1.00 74.75 175 LYS A O 1
ATOM 1362 N N . ARG A 1 176 ? 6.381 8.038 -28.999 1.00 77.12 176 ARG A N 1
ATOM 1363 C CA . ARG A 1 176 ? 5.085 8.350 -28.363 1.00 77.12 176 ARG A CA 1
ATOM 1364 C C . ARG A 1 176 ? 5.213 8.841 -26.922 1.00 77.12 176 ARG A C 1
ATOM 1366 O O . ARG A 1 176 ? 4.440 9.713 -26.533 1.00 77.12 176 ARG A O 1
ATOM 1373 N N . ASP A 1 177 ? 6.152 8.309 -26.144 1.00 77.69 177 ASP A N 1
ATOM 1374 C CA . ASP A 1 177 ? 6.363 8.753 -24.763 1.00 77.69 177 ASP A CA 1
ATOM 1375 C C . ASP A 1 177 ? 7.110 10.091 -24.728 1.00 77.69 177 ASP A C 1
ATOM 1377 O O . ASP A 1 177 ? 6.695 10.979 -23.986 1.00 77.69 177 ASP A O 1
ATOM 1381 N N . GLU A 1 178 ? 8.103 10.301 -25.598 1.00 80.88 178 GLU A N 1
ATOM 1382 C CA . GLU A 1 178 ? 8.795 11.596 -25.704 1.00 80.88 178 GLU A CA 1
ATOM 1383 C C . GLU A 1 178 ? 7.904 12.702 -26.292 1.00 80.88 178 GLU A C 1
ATOM 1385 O O . GLU A 1 178 ? 7.907 13.835 -25.799 1.00 80.88 178 GLU A O 1
ATOM 1390 N N . LEU A 1 179 ? 7.041 12.385 -27.269 1.00 82.44 179 LEU A N 1
ATOM 1391 C CA . LEU A 1 179 ? 5.993 13.316 -27.708 1.00 82.44 179 LEU A CA 1
ATOM 1392 C C . LEU A 1 179 ? 5.025 13.642 -26.559 1.00 82.44 179 LEU A C 1
ATOM 1394 O O . LEU A 1 179 ? 4.628 14.789 -26.382 1.00 82.44 179 LEU A O 1
ATOM 1398 N N . ARG A 1 180 ? 4.664 12.655 -25.732 1.00 82.62 180 ARG A N 1
ATOM 1399 C CA . ARG A 1 180 ? 3.787 12.874 -24.576 1.00 82.62 180 ARG A CA 1
ATOM 1400 C C . ARG A 1 180 ? 4.468 13.687 -23.470 1.00 82.62 180 ARG A C 1
ATOM 1402 O O . ARG A 1 180 ? 3.794 14.477 -22.815 1.00 82.62 180 ARG A O 1
ATOM 1409 N N . VAL A 1 181 ? 5.769 13.518 -23.236 1.00 82.06 181 VAL A N 1
ATOM 1410 C CA . VAL A 1 181 ? 6.534 14.345 -22.287 1.00 82.06 181 VAL A CA 1
ATOM 1411 C C . VAL A 1 181 ? 6.615 15.781 -22.793 1.00 82.06 181 VAL A C 1
ATOM 1413 O O . VAL A 1 181 ? 6.244 16.687 -22.049 1.00 82.06 181 VAL A O 1
ATOM 1416 N N . SER A 1 182 ? 7.012 15.982 -24.049 1.00 84.00 182 SER A N 1
ATOM 1417 C CA . SER A 1 182 ? 7.154 17.315 -24.648 1.00 84.00 182 SER A CA 1
ATOM 1418 C C . SER A 1 182 ? 5.826 18.067 -24.809 1.00 84.00 182 SER A C 1
ATOM 1420 O O . SER A 1 182 ? 5.794 19.270 -24.586 1.00 84.00 182 SER A O 1
ATOM 1422 N N . VAL A 1 183 ? 4.706 17.391 -25.090 1.00 85.19 183 VAL A N 1
ATOM 1423 C CA . VAL A 1 183 ? 3.375 18.035 -25.091 1.00 85.19 183 VAL A CA 1
ATOM 1424 C C . VAL A 1 183 ? 2.914 18.410 -23.676 1.00 85.19 183 VAL A C 1
ATOM 1426 O O . VAL A 1 183 ? 2.405 19.507 -23.483 1.00 85.19 183 VAL A O 1
ATOM 1429 N N . ASN A 1 184 ? 3.113 17.549 -22.670 1.00 83.19 184 ASN A N 1
ATOM 1430 C CA . ASN A 1 184 ? 2.635 17.812 -21.301 1.00 83.19 184 ASN A CA 1
ATOM 1431 C C . ASN A 1 184 ? 3.413 18.912 -20.552 1.00 83.19 184 ASN A C 1
ATOM 1433 O O . ASN A 1 184 ? 2.933 19.374 -19.523 1.00 83.19 184 ASN A O 1
ATOM 1437 N N . HIS A 1 185 ? 4.608 19.287 -21.018 1.00 80.75 185 HIS A N 1
ATOM 1438 C CA . HIS A 1 185 ? 5.467 20.297 -20.377 1.00 80.75 185 HIS A CA 1
ATOM 1439 C C . HIS A 1 185 ? 5.944 21.370 -21.375 1.00 80.75 185 HIS A C 1
ATOM 1441 O O . HIS A 1 185 ? 6.892 22.101 -21.091 1.00 80.75 185 HIS A O 1
ATOM 1447 N N . GLY A 1 186 ? 5.314 21.454 -22.553 1.00 80.81 186 GLY A N 1
ATOM 1448 C CA . GLY A 1 186 ? 5.783 22.281 -23.669 1.00 80.81 186 GLY A CA 1
ATOM 1449 C C . GLY A 1 186 ? 5.763 23.784 -23.392 1.00 80.81 186 GLY A C 1
ATOM 1450 O O . GLY A 1 186 ? 6.521 24.529 -23.997 1.00 80.81 186 GLY A O 1
ATOM 1451 N N . GLU A 1 187 ? 4.998 24.244 -22.403 1.00 82.38 187 GLU A N 1
ATOM 1452 C CA . GLU A 1 187 ? 5.057 25.630 -21.916 1.00 82.38 187 GLU A CA 1
ATOM 1453 C C . GLU A 1 187 ? 6.462 26.025 -21.405 1.00 82.38 187 GLU A C 1
ATOM 1455 O O . GLU A 1 187 ? 6.801 27.203 -21.407 1.00 82.38 187 GLU A O 1
ATOM 1460 N N . MET A 1 188 ? 7.319 25.058 -21.040 1.00 81.94 188 MET A N 1
ATOM 1461 C CA . MET A 1 188 ? 8.719 25.297 -20.643 1.00 81.94 188 MET A CA 1
ATOM 1462 C C . MET A 1 188 ? 9.721 25.264 -21.817 1.00 81.94 188 MET A C 1
ATOM 1464 O O . MET A 1 188 ? 10.930 25.430 -21.613 1.00 81.94 188 MET A O 1
ATOM 1468 N N . ASP A 1 189 ? 9.267 24.993 -23.043 1.00 85.00 189 ASP A N 1
ATOM 1469 C CA . ASP A 1 189 ? 10.101 24.998 -24.252 1.00 85.00 189 ASP A CA 1
ATOM 1470 C C . ASP A 1 189 ? 9.430 25.627 -25.484 1.00 85.00 189 ASP A C 1
ATOM 1472 O O . ASP A 1 189 ? 9.858 25.374 -26.612 1.00 85.00 189 ASP A O 1
ATOM 1476 N N . ASP A 1 190 ? 8.383 26.429 -25.276 1.00 87.00 190 ASP A N 1
ATOM 1477 C CA . ASP A 1 190 ? 7.474 26.953 -26.305 1.00 87.00 190 ASP A CA 1
ATOM 1478 C C . ASP A 1 190 ? 6.881 25.865 -27.221 1.00 87.00 190 ASP A C 1
ATOM 1480 O O . ASP A 1 190 ? 6.520 26.150 -28.363 1.00 87.00 190 ASP A O 1
ATOM 1484 N N . PHE A 1 191 ? 6.785 24.614 -26.761 1.00 87.12 191 PHE A N 1
ATOM 1485 C CA . PHE A 1 191 ? 6.463 23.396 -27.519 1.00 87.12 191 PHE A CA 1
ATOM 1486 C C . PHE A 1 191 ? 7.497 23.055 -28.612 1.00 87.12 191 PHE A C 1
ATOM 1488 O O . PHE A 1 191 ? 7.162 22.426 -29.622 1.00 87.12 191 PHE A O 1
ATOM 1495 N N . SER A 1 192 ? 8.759 23.470 -28.454 1.00 88.38 192 SER A N 1
ATOM 1496 C CA . SER A 1 192 ? 9.820 23.249 -29.448 1.00 88.38 192 SER A CA 1
ATOM 1497 C C . SER A 1 192 ? 10.167 21.770 -29.632 1.00 88.38 192 SER A C 1
ATOM 1499 O O . SER A 1 192 ? 10.115 21.304 -30.772 1.00 88.38 192 SER A O 1
ATOM 1501 N N . ALA A 1 193 ? 10.417 20.997 -28.569 1.00 87.62 193 ALA A N 1
ATOM 1502 C CA . ALA A 1 193 ? 10.675 19.559 -28.696 1.00 87.62 193 ALA A CA 1
ATOM 1503 C C . ALA A 1 193 ? 9.468 18.818 -29.296 1.00 87.62 193 ALA A C 1
ATOM 1505 O O . ALA A 1 193 ? 9.637 17.964 -30.168 1.00 87.62 193 ALA A O 1
ATOM 1506 N N . ALA A 1 194 ? 8.245 19.199 -28.907 1.00 89.69 194 ALA A N 1
ATOM 1507 C CA . ALA A 1 194 ? 7.020 18.618 -29.454 1.00 89.69 194 ALA A CA 1
ATOM 1508 C C . ALA A 1 194 ? 6.900 18.879 -30.967 1.00 89.69 194 ALA A C 1
ATOM 1510 O O . ALA A 1 194 ? 6.656 17.946 -31.736 1.00 89.69 194 ALA A O 1
ATOM 1511 N N . ARG A 1 195 ? 7.148 20.121 -31.420 1.00 90.19 195 ARG A N 1
ATOM 1512 C CA . ARG A 1 195 ? 7.201 20.463 -32.853 1.00 90.19 195 ARG A CA 1
ATOM 1513 C C . ARG A 1 195 ? 8.291 19.687 -33.588 1.00 90.19 195 ARG A C 1
ATOM 1515 O O . ARG A 1 195 ? 8.014 19.157 -34.657 1.00 90.19 195 ARG A O 1
ATOM 1522 N N . MET A 1 196 ? 9.498 19.575 -33.031 1.00 89.62 196 MET A N 1
ATOM 1523 C CA . MET A 1 196 ? 10.602 18.841 -33.666 1.00 89.62 196 MET A CA 1
ATOM 1524 C C . MET A 1 196 ? 10.257 17.358 -33.878 1.00 89.62 196 MET A C 1
ATOM 1526 O O . MET A 1 196 ? 10.425 16.846 -34.986 1.00 89.62 196 MET A O 1
ATOM 1530 N N . ILE A 1 197 ? 9.694 16.695 -32.861 1.00 88.50 197 ILE A N 1
ATOM 1531 C CA . ILE A 1 197 ? 9.265 15.289 -32.944 1.00 88.50 197 ILE A CA 1
ATOM 1532 C C . ILE A 1 197 ? 8.127 15.112 -33.966 1.00 88.50 197 ILE A C 1
ATOM 1534 O O . ILE A 1 197 ? 8.149 14.155 -34.744 1.00 88.50 197 ILE A O 1
ATOM 1538 N N . LEU A 1 198 ? 7.159 16.038 -34.011 1.00 86.25 198 LEU A N 1
ATOM 1539 C CA . LEU A 1 198 ? 6.058 16.023 -34.988 1.00 86.25 198 LEU A CA 1
ATOM 1540 C C . LEU A 1 198 ? 6.529 16.286 -36.428 1.00 86.25 198 LEU A C 1
ATOM 1542 O O . LEU A 1 198 ? 6.017 15.660 -37.352 1.00 86.25 198 LEU A O 1
ATOM 1546 N N . CYS A 1 199 ? 7.545 17.131 -36.620 1.00 88.81 199 CYS A N 1
ATOM 1547 C CA . CYS A 1 199 ? 8.229 17.328 -37.904 1.00 88.81 199 CYS A CA 1
ATOM 1548 C C . CYS A 1 199 ? 9.113 16.133 -38.319 1.00 88.81 199 CYS A C 1
ATOM 1550 O O . CYS A 1 199 ? 9.785 16.194 -39.346 1.00 88.81 199 CYS A O 1
ATOM 1552 N N . GLY A 1 200 ? 9.130 15.046 -37.541 1.00 81.62 200 GLY A N 1
ATOM 1553 C CA . GLY A 1 200 ? 9.827 13.805 -37.873 1.00 81.62 200 GLY A CA 1
ATOM 1554 C C . GLY A 1 200 ? 11.300 13.752 -37.467 1.00 81.62 200 GLY A C 1
ATOM 1555 O O . GLY A 1 200 ? 11.906 12.689 -37.636 1.00 81.62 200 GLY A O 1
ATOM 1556 N N . ILE A 1 201 ? 11.853 14.827 -36.884 1.00 86.62 201 ILE A N 1
ATOM 1557 C CA . ILE A 1 201 ? 13.239 14.871 -36.388 1.00 86.62 201 ILE A CA 1
ATOM 1558 C C . ILE A 1 201 ? 13.445 13.699 -35.408 1.00 86.62 201 ILE A C 1
ATOM 1560 O O . ILE A 1 201 ? 12.567 13.423 -34.578 1.00 86.62 201 ILE A O 1
ATOM 1564 N N . PRO A 1 202 ? 14.529 12.916 -35.547 1.00 82.25 202 PRO A N 1
ATOM 1565 C CA . PRO A 1 202 ? 14.695 11.694 -34.776 1.00 82.25 202 PRO A CA 1
ATOM 1566 C C . PRO A 1 202 ? 15.211 11.988 -33.352 1.00 82.25 202 PRO A C 1
ATOM 1568 O O . PRO A 1 202 ? 15.730 13.063 -33.065 1.00 82.25 202 PRO A O 1
ATOM 1571 N N . LEU A 1 203 ? 14.992 11.047 -32.426 1.00 82.19 203 LEU A N 1
ATOM 1572 C CA . LEU A 1 203 ? 15.252 11.234 -30.984 1.00 82.19 203 LEU A CA 1
ATOM 1573 C C . LEU A 1 203 ? 16.735 11.106 -30.596 1.00 82.19 203 LEU A C 1
ATOM 1575 O O . LEU A 1 203 ? 17.094 11.307 -29.439 1.00 82.19 203 LEU A O 1
ATOM 1579 N N . ASP A 1 204 ? 17.590 10.734 -31.540 1.00 81.62 204 ASP A N 1
ATOM 1580 C CA . ASP A 1 204 ? 19.047 10.778 -31.443 1.00 81.62 204 ASP A CA 1
ATOM 1581 C C . ASP A 1 204 ? 19.626 12.164 -31.772 1.00 81.62 204 ASP A C 1
ATOM 1583 O O . ASP A 1 204 ? 20.804 12.400 -31.511 1.00 81.62 204 ASP A O 1
ATOM 1587 N N . GLU A 1 205 ? 18.810 13.112 -32.253 1.00 87.69 205 GLU A N 1
ATOM 1588 C CA . GLU A 1 205 ? 19.240 14.500 -32.419 1.00 87.69 205 GLU A CA 1
ATOM 1589 C C . GLU A 1 205 ? 19.601 15.130 -31.062 1.00 87.69 205 GLU A C 1
ATOM 1591 O O . GLU A 1 205 ? 18.774 15.256 -30.152 1.00 87.69 205 GLU A O 1
ATOM 1596 N N . SER A 1 206 ? 20.851 15.577 -30.963 1.00 86.75 206 SER A N 1
ATOM 1597 C CA . SER A 1 206 ? 21.491 16.179 -29.793 1.00 86.75 206 SER A CA 1
ATOM 1598 C C . SER A 1 206 ? 20.646 17.262 -29.110 1.00 86.75 206 SER A C 1
ATOM 1600 O O . SER A 1 206 ? 20.473 17.247 -27.887 1.00 86.75 206 SER A O 1
ATOM 1602 N N . TYR A 1 207 ? 20.056 18.170 -29.892 1.00 87.69 207 TYR A N 1
ATOM 1603 C CA . TYR A 1 207 ? 19.210 19.243 -29.368 1.00 87.69 207 TYR A CA 1
ATOM 1604 C C . TYR A 1 207 ? 17.894 18.706 -28.785 1.00 87.69 207 TYR A C 1
ATOM 1606 O O . TYR A 1 207 ? 17.447 19.158 -27.728 1.00 87.69 207 TYR A O 1
ATOM 1614 N N . VAL A 1 208 ? 17.288 17.710 -29.442 1.00 86.88 208 VAL A N 1
ATOM 1615 C CA . VAL A 1 208 ? 16.038 17.078 -28.992 1.00 86.88 208 VAL A CA 1
ATOM 1616 C C . VAL A 1 208 ? 16.274 16.345 -27.669 1.00 86.88 208 VAL A C 1
ATOM 1618 O O . VAL A 1 208 ? 15.521 16.561 -26.720 1.00 86.88 208 VAL A O 1
ATOM 1621 N N . GLN A 1 209 ? 17.366 15.583 -27.546 1.00 86.38 209 GLN A N 1
ATOM 1622 C CA . GLN A 1 209 ? 17.755 14.935 -26.284 1.00 86.38 209 GLN A CA 1
ATOM 1623 C C . GLN A 1 209 ? 17.999 15.940 -25.150 1.00 86.38 209 GLN A C 1
ATOM 1625 O O . GLN A 1 209 ? 17.569 15.721 -24.012 1.00 86.38 209 GLN A O 1
ATOM 1630 N N . HIS A 1 210 ? 18.646 17.070 -25.446 1.00 87.69 210 HIS A N 1
ATOM 1631 C CA . HIS A 1 210 ? 18.887 18.116 -24.455 1.00 87.69 210 HIS A CA 1
ATOM 1632 C C . HIS A 1 210 ? 17.580 18.772 -23.970 1.00 87.69 210 HIS A C 1
ATOM 1634 O O . HIS A 1 210 ? 17.408 18.974 -22.767 1.00 87.69 210 HIS A O 1
ATOM 1640 N N . ARG A 1 211 ? 16.617 19.063 -24.862 1.00 86.94 211 ARG A N 1
ATOM 1641 C CA . ARG A 1 211 ? 15.298 19.573 -24.433 1.00 86.94 211 ARG A CA 1
ATOM 1642 C C . ARG A 1 211 ? 14.516 18.525 -23.637 1.00 86.94 211 ARG A C 1
ATOM 1644 O O . ARG A 1 211 ? 13.991 18.851 -22.578 1.00 86.94 211 ARG A O 1
ATOM 1651 N N . LEU A 1 212 ? 14.466 17.273 -24.094 1.00 85.00 212 LEU A N 1
ATOM 1652 C CA . LEU A 1 212 ? 13.708 16.212 -23.418 1.00 85.00 212 LEU A CA 1
ATOM 1653 C C . LEU A 1 212 ? 14.264 15.885 -22.026 1.00 85.00 212 LEU A C 1
ATOM 1655 O O . LEU A 1 212 ? 13.485 15.737 -21.086 1.00 85.00 212 LEU A O 1
ATOM 1659 N N . SER A 1 213 ? 15.589 15.840 -21.855 1.00 84.38 213 SER A N 1
ATOM 1660 C CA . SER A 1 2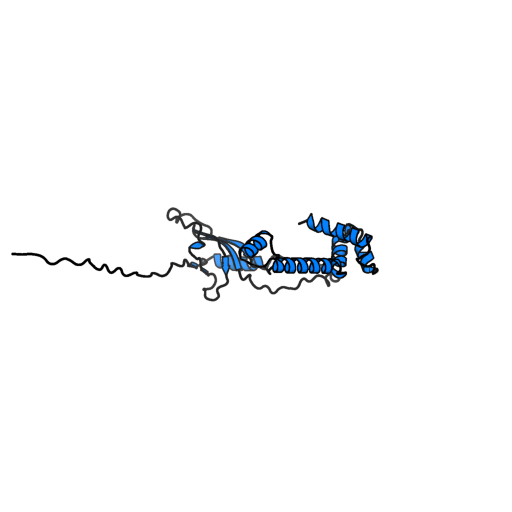13 ? 16.199 15.615 -20.535 1.00 84.38 213 SER A CA 1
ATOM 1661 C C . SER A 1 213 ? 15.904 16.757 -19.554 1.00 84.38 213 SER A C 1
ATOM 1663 O O . SER A 1 213 ? 15.505 16.480 -18.424 1.00 84.38 213 SER A O 1
ATOM 1665 N N . PHE A 1 214 ? 15.959 18.020 -19.995 1.00 84.50 214 PHE A N 1
ATOM 1666 C CA . PHE A 1 214 ? 15.511 19.174 -19.202 1.00 84.50 214 PHE A CA 1
ATOM 1667 C C . PHE A 1 214 ? 14.043 19.036 -18.747 1.00 84.50 214 PHE A C 1
ATOM 1669 O O . PHE A 1 214 ? 13.751 19.160 -17.556 1.00 84.50 214 PHE A O 1
ATOM 1676 N N . LEU A 1 215 ? 13.127 18.675 -19.657 1.00 82.44 215 LEU A N 1
ATOM 1677 C CA . LEU A 1 215 ? 11.715 18.427 -19.321 1.00 82.44 215 LEU A CA 1
ATOM 1678 C C . LEU A 1 215 ? 11.513 17.196 -18.402 1.00 82.44 215 LEU A C 1
ATOM 1680 O O . LEU A 1 215 ? 10.505 17.110 -17.697 1.00 82.44 215 LEU A O 1
ATOM 1684 N N . MET A 1 216 ? 12.447 16.236 -18.382 1.00 76.12 216 MET A N 1
ATOM 1685 C CA . MET A 1 216 ? 12.395 15.063 -17.497 1.00 76.12 216 MET A CA 1
ATOM 1686 C C . MET A 1 216 ? 12.945 15.302 -16.084 1.00 76.12 216 MET A C 1
ATOM 1688 O O . MET A 1 216 ? 12.518 14.593 -15.167 1.00 76.12 216 MET A O 1
ATOM 1692 N N . GLU A 1 217 ? 13.862 16.250 -15.871 1.00 70.62 217 GLU A N 1
ATOM 1693 C CA . GLU A 1 217 ? 14.390 16.535 -14.527 1.00 70.62 217 GLU A CA 1
ATOM 1694 C C . GLU A 1 217 ? 13.379 17.301 -13.656 1.00 70.62 217 GLU A C 1
ATOM 1696 O O . GLU A 1 217 ? 13.159 16.909 -12.510 1.00 70.62 217 GLU A O 1
ATOM 1701 N N . GLU A 1 218 ? 12.652 18.289 -14.193 1.00 64.69 218 GLU A N 1
ATOM 1702 C CA . GLU A 1 218 ? 11.587 18.991 -13.438 1.00 64.69 218 GLU A CA 1
ATOM 1703 C C . GLU A 1 218 ? 10.419 18.065 -13.042 1.00 64.69 218 GLU A C 1
ATOM 1705 O O . GLU A 1 218 ? 9.789 18.201 -11.993 1.00 64.69 218 GLU A O 1
ATOM 1710 N N . LYS A 1 219 ? 10.186 16.993 -13.802 1.00 56.25 219 LYS A N 1
ATOM 1711 C CA . LYS A 1 219 ? 9.247 15.926 -13.415 1.00 56.25 219 LYS A CA 1
ATOM 1712 C C . LYS A 1 219 ? 9.679 15.163 -12.143 1.00 56.25 219 LYS A C 1
ATOM 1714 O O . LYS A 1 219 ? 8.879 14.393 -11.598 1.00 56.25 219 LYS A O 1
ATOM 1719 N N . LYS A 1 220 ? 10.922 15.342 -11.674 1.00 52.19 220 LYS A N 1
ATOM 1720 C CA . LYS A 1 220 ? 11.439 14.819 -10.396 1.00 52.19 220 LYS A CA 1
ATOM 1721 C C . LYS A 1 220 ? 11.442 15.861 -9.272 1.00 52.19 220 LYS A C 1
ATOM 1723 O O . LYS A 1 220 ? 11.391 15.443 -8.121 1.00 52.19 220 LYS A O 1
ATOM 1728 N N . SER A 1 221 ? 11.503 17.162 -9.575 1.00 49.75 221 SER A N 1
ATOM 1729 C CA . SER A 1 221 ? 11.436 18.235 -8.565 1.00 49.75 221 SER A CA 1
ATOM 1730 C C . SER A 1 221 ? 10.015 18.381 -7.992 1.00 49.75 221 SER A C 1
ATOM 1732 O O . SER A 1 221 ? 9.842 18.624 -6.800 1.00 49.75 221 SER A O 1
ATOM 1734 N N . LEU A 1 222 ? 8.996 18.155 -8.828 1.00 44.00 222 LEU A N 1
ATOM 1735 C CA . LEU A 1 222 ? 7.569 18.313 -8.521 1.00 44.00 222 LEU A CA 1
ATOM 1736 C C . LEU A 1 222 ? 6.897 17.023 -7.979 1.00 44.00 222 LEU A C 1
ATOM 1738 O O . LEU A 1 222 ? 5.769 16.705 -8.377 1.00 44.00 222 LEU A O 1
ATOM 1742 N N . ARG A 1 223 ? 7.573 16.231 -7.128 1.00 35.31 223 ARG A N 1
ATOM 1743 C CA . ARG A 1 223 ? 7.090 14.901 -6.680 1.00 35.31 223 ARG A CA 1
ATOM 1744 C C . ARG A 1 223 ? 7.336 14.529 -5.220 1.00 35.31 223 ARG A C 1
ATOM 1746 O O . ARG A 1 223 ? 8.437 14.803 -4.709 1.00 35.31 223 ARG A O 1
#

Solvent-accessible surface area (backbone atoms only — not comparable to full-atom values): 14449 Å² total; per-residue (Å²): 134,88,86,81,87,85,86,79,85,83,86,83,85,81,83,81,82,83,75,79,83,84,68,57,70,52,75,69,57,84,82,74,52,68,56,59,58,52,48,54,58,44,55,77,72,55,85,78,79,75,87,82,83,89,73,100,79,74,71,87,84,73,75,77,76,86,70,76,86,71,76,59,63,37,33,33,36,41,37,38,50,78,66,25,31,34,49,52,75,48,66,85,60,91,89,55,65,86,77,54,54,81,49,56,71,89,30,52,79,40,72,53,57,83,90,50,73,88,56,93,66,83,70,45,76,47,79,78,46,65,56,67,86,85,72,97,80,78,92,46,74,72,55,51,53,54,40,44,75,71,67,48,61,70,63,62,58,52,51,55,47,53,48,52,52,50,52,49,54,50,50,72,66,30,68,69,56,52,40,51,51,27,60,78,50,14,88,81,52,82,34,47,57,28,50,41,50,73,73,61,54,58,74,83,40,67,68,48,43,54,50,52,50,57,64,54,52,55,66,59,73,78,109

InterPro domains:
  IPR007855 RNA-dependent RNA polymerase [PTHR23079] (61-220)
  IPR057596 RDRP, core domain [PF05183] (67-219)

Radius of gyration: 31.83 Å; Cα contacts (8 Å, |Δi|>4): 164; chains: 1; bounding box: 57×86×100 Å